Protein AF-0000000071926572 (afdb_homodimer)

Solvent-accessible surface area (backbone atoms only — not comparable to full-atom values): 19114 Å² total; per-residue (Å²): 138,83,79,79,78,78,78,75,77,76,77,75,77,73,76,75,73,72,69,76,64,79,70,67,78,51,75,30,41,45,31,34,53,49,32,53,40,25,52,49,46,32,52,47,36,62,74,34,67,44,44,78,37,52,61,67,55,50,50,53,43,53,74,70,64,56,79,64,39,37,34,36,14,44,51,54,84,86,35,43,53,67,42,34,57,77,84,47,42,81,51,37,28,29,58,71,59,85,48,86,84,40,67,82,38,33,43,39,81,84,76,50,73,70,58,52,45,62,70,64,49,87,55,40,74,48,41,35,37,19,20,29,53,30,58,75,44,33,17,12,53,46,52,26,27,52,43,39,76,72,59,39,72,34,38,25,30,26,45,18,23,56,34,13,31,49,35,70,67,50,79,67,36,52,125,137,83,79,80,76,77,77,76,78,75,77,76,76,75,78,72,72,72,70,78,63,80,70,66,78,51,75,30,41,46,31,34,52,49,30,52,41,26,51,49,47,30,52,49,37,63,73,32,68,42,44,78,39,52,61,67,58,49,49,52,43,52,75,71,63,56,79,63,38,37,34,35,13,42,51,53,84,85,35,42,52,67,41,34,58,76,82,47,43,80,52,38,28,28,57,73,56,86,50,87,84,41,69,84,38,33,44,39,81,84,74,46,74,67,57,52,45,62,72,66,47,87,57,40,74,48,41,34,36,19,21,29,53,30,57,77,41,33,16,12,53,47,53,25,26,50,43,37,76,71,59,38,70,34,37,26,29,26,46,19,24,55,34,13,32,50,35,70,68,48,78,69,37,52,126

Sequence (350 aa):
MMRLQSRTLMASLIAASFALSGCGDNQFEQETKLEQAAVQLSQETQQGGYQLLTVAELKTRMDKGEALVIIDTMPFEDSYKKEHIQGAKNFAFVKEAKSGDDWSQIVEGSGTPEQLLALLGDDKTRPVVFYCGFVKCGRSHNGAAWAVTQGYQQVYRVPGGIFAWKGAGYPVTAEMMRLQSRTLMASLIAASFALSGCGDNQFEQETKLEQAAVQLSQETQQGGYQLLTVAELKTRMDKGEALVIIDTMPFEDSYKKEHIQGAKNFAFVKEAKSGDDWSQIVEGSGTPEQLLALLGDDKTRPVVFYCGFVKCGRSHNGAAWAVTQGYQQVYRVPGGIFAWKGAGYPVTAE

pLDDT: mean 88.4, std 20.44, range [26.23, 98.94]

Nearest PDB structures (foldseek):
  6mxv-assembly1_A  TM=8.017E-01  e=7.470E-07  Francisella tularensis subsp. tularensis SCHU S4
  3tp9-assembly1_B  TM=8.491E-01  e=2.752E-06  Alicyclobacillus acidocaldarius subsp. acidocaldarius DSM 446
  1qxn-assembly1_B  TM=7.765E-01  e=2.527E-05  Wolinella succinogenes
  1yt8-assembly1_A  TM=7.487E-01  e=1.208E-04  Pseudomonas aeruginosa
  3flh-assembly1_A  TM=6.809E-01  e=5.779E-04  Lactiplantibacillus plantarum

Radius of gyration: 27.78 Å; Cα contacts (8 Å, |Δi|>4): 659; chains: 2; bounding box: 103×62×50 Å

Organism: Aeromonas hydrophila subsp. hydrophila (strain ATCC 7966 / DSM 30187 / BCRC 13018 / CCUG 14551 / JCM 1027 / KCTC 2358 / NCIMB 9240 / NCTC 8049) (NCBI:txid380703)

Structure (mmCIF, N/CA/C/O backbone):
data_AF-0000000071926572-model_v1
#
loop_
_entity.id
_entity.type
_entity.pdbx_description
1 polymer 'Rhodanese domain-containing protein'
#
loop_
_atom_site.group_PDB
_atom_site.id
_atom_site.type_symbol
_atom_site.label_atom_id
_atom_site.label_alt_id
_atom_site.label_comp_id
_atom_site.label_asym_id
_atom_site.label_entity_id
_atom_site.label_seq_id
_atom_site.pdbx_PDB_ins_code
_atom_site.Cartn_x
_atom_site.Cartn_y
_atom_site.Cartn_z
_atom_site.occupancy
_atom_site.B_iso_or_equiv
_atom_site.auth_seq_id
_atom_site.auth_comp_id
_atom_site.auth_asym_id
_atom_site.auth_atom_id
_atom_site.pdbx_PDB_model_num
ATOM 1 N N . MET A 1 1 ? -84.812 -1.007 -12.188 1 26.53 1 MET A N 1
ATOM 2 C CA . MET A 1 1 ? -84 -1.885 -11.383 1 26.53 1 MET A CA 1
ATOM 3 C C . MET A 1 1 ? -82.5 -1.813 -11.836 1 26.53 1 MET A C 1
ATOM 5 O O . MET A 1 1 ? -82.125 -2.441 -12.82 1 26.53 1 MET A O 1
ATOM 9 N N . MET A 1 2 ? -81.875 -0.583 -11.859 1 34.84 2 MET A N 1
ATOM 10 C CA . MET A 1 2 ? -80.625 -0.059 -12.367 1 34.84 2 MET A CA 1
ATOM 11 C C . MET A 1 2 ? -79.438 -0.634 -11.594 1 34.84 2 MET A C 1
ATOM 13 O O . MET A 1 2 ? -79.375 -0.425 -10.383 1 34.84 2 MET A O 1
ATOM 17 N N . ARG A 1 3 ? -79 -1.917 -11.922 1 33.78 3 ARG A N 1
ATOM 18 C CA . ARG A 1 3 ? -77.938 -2.652 -11.328 1 33.78 3 ARG A CA 1
ATOM 19 C C . ARG A 1 3 ? -76.625 -1.843 -11.398 1 33.78 3 ARG A C 1
ATOM 21 O O . ARG A 1 3 ? -76.25 -1.401 -12.469 1 33.78 3 ARG A O 1
ATOM 28 N N . LEU A 1 4 ? -76.25 -1.025 -10.32 1 36.66 4 LEU A N 1
ATOM 29 C CA . LEU A 1 4 ? -75 -0.318 -10.031 1 36.66 4 LEU A CA 1
ATOM 30 C C . LEU A 1 4 ? -73.812 -1.244 -10.18 1 36.66 4 LEU A C 1
ATOM 32 O O . LEU A 1 4 ? -73.75 -2.295 -9.539 1 36.66 4 LEU A O 1
ATOM 36 N N . GLN A 1 5 ? -73.188 -1.382 -11.352 1 39.16 5 GLN A N 1
ATOM 37 C CA . GLN A 1 5 ? -71.938 -2.012 -11.664 1 39.16 5 GLN A CA 1
ATOM 38 C C . GLN A 1 5 ? -70.812 -1.503 -10.742 1 39.16 5 GLN A C 1
ATOM 40 O O . GLN A 1 5 ? -70.625 -0.294 -10.625 1 39.16 5 GLN A O 1
ATOM 45 N N . SER A 1 6 ? -70.688 -2.045 -9.508 1 37.97 6 SER A N 1
ATOM 46 C CA . SER A 1 6 ? -69.562 -1.822 -8.578 1 37.97 6 SER A CA 1
ATOM 47 C C . SER A 1 6 ? -68.25 -2.029 -9.266 1 37.97 6 SER A C 1
ATOM 49 O O . SER A 1 6 ? -68 -3.094 -9.828 1 37.97 6 SER A O 1
ATOM 51 N N . ARG A 1 7 ? -67.688 -1.066 -10.086 1 41.66 7 ARG A N 1
ATOM 52 C CA . ARG A 1 7 ? -66.312 -1.082 -10.578 1 41.66 7 ARG A CA 1
ATOM 53 C C . ARG A 1 7 ? -65.312 -1.339 -9.438 1 41.66 7 ARG A C 1
ATOM 55 O O . ARG A 1 7 ? -65.312 -0.626 -8.438 1 41.66 7 ARG A O 1
ATOM 62 N N . THR A 1 8 ? -65 -2.637 -9.117 1 39.78 8 THR A N 1
ATOM 63 C CA . THR A 1 8 ? -63.906 -3.094 -8.297 1 39.78 8 THR A CA 1
ATOM 64 C C . THR A 1 8 ? -62.594 -2.406 -8.727 1 39.78 8 THR A C 1
ATOM 66 O O . THR A 1 8 ? -62.188 -2.5 -9.883 1 39.78 8 THR A O 1
ATOM 69 N N . LEU A 1 9 ? -62.312 -1.237 -8.234 1 38.41 9 LEU A N 1
ATOM 70 C CA . LEU A 1 9 ? -61 -0.587 -8.328 1 38.41 9 LEU A CA 1
ATOM 71 C C . LEU A 1 9 ? -59.875 -1.549 -7.949 1 38.41 9 LEU A C 1
ATOM 73 O O . LEU A 1 9 ? -59.844 -2.025 -6.812 1 38.41 9 LEU A O 1
ATOM 77 N N . MET A 1 10 ? -59.469 -2.42 -8.844 1 38.88 10 MET A N 1
ATOM 78 C CA . MET A 1 10 ? -58.25 -3.207 -8.68 1 38.88 10 MET A CA 1
ATOM 79 C C . MET A 1 10 ? -57.031 -2.303 -8.414 1 38.88 10 MET A C 1
ATOM 81 O O . MET A 1 10 ? -56.688 -1.465 -9.25 1 38.88 10 MET A O 1
ATOM 85 N N . ALA A 1 11 ? -56.75 -1.823 -7.152 1 39.97 11 ALA A N 1
ATOM 86 C CA . ALA A 1 11 ? -55.5 -1.218 -6.75 1 39.97 11 ALA A CA 1
ATOM 87 C C . ALA A 1 11 ? -54.312 -2.053 -7.223 1 39.97 11 ALA A C 1
ATOM 89 O O . ALA A 1 11 ? -54.156 -3.215 -6.832 1 39.97 11 ALA A O 1
ATOM 90 N N . SER A 1 12 ? -53.844 -1.856 -8.453 1 41.41 12 SER A N 1
ATOM 91 C CA . SER A 1 12 ? -52.562 -2.396 -8.906 1 41.41 12 SER A CA 1
ATOM 92 C C . SER A 1 12 ? -51.438 -2.023 -7.953 1 41.41 12 SER A C 1
ATOM 94 O O . SER A 1 12 ? -51.219 -0.842 -7.695 1 41.41 12 SER A O 1
ATOM 96 N N . LEU A 1 13 ? -51.25 -2.791 -6.879 1 40.91 13 LEU A N 1
ATOM 97 C CA . LEU A 1 13 ? -50 -2.727 -6.117 1 40.91 13 LEU A CA 1
ATOM 98 C C . LEU A 1 13 ? -48.781 -2.721 -7.047 1 40.91 13 LEU A C 1
ATOM 100 O O . LEU A 1 13 ? -48.531 -3.713 -7.727 1 40.91 13 LEU A O 1
ATOM 104 N N . ILE A 1 14 ? -48.438 -1.605 -7.656 1 42.56 14 ILE A N 1
ATOM 105 C CA . ILE A 1 14 ? -47.156 -1.423 -8.289 1 42.56 14 ILE A CA 1
ATOM 106 C C . ILE A 1 14 ? -46.031 -1.84 -7.32 1 42.56 14 ILE A C 1
ATOM 108 O O . ILE A 1 14 ? -45.906 -1.253 -6.246 1 42.56 14 ILE A O 1
ATOM 112 N N . ALA A 1 15 ? -45.625 -3.127 -7.254 1 36.09 15 ALA A N 1
ATOM 113 C CA . ALA A 1 15 ? -44.344 -3.553 -6.645 1 36.09 15 ALA A CA 1
ATOM 114 C C . ALA A 1 15 ? -43.219 -2.619 -7.031 1 36.09 15 ALA A C 1
ATOM 116 O O . ALA A 1 15 ? -42.812 -2.58 -8.195 1 36.09 15 ALA A O 1
ATOM 117 N N . ALA A 1 16 ? -43.156 -1.365 -6.449 1 37.69 16 ALA A N 1
ATOM 118 C CA . ALA A 1 16 ? -41.906 -0.621 -6.484 1 37.69 16 ALA A CA 1
ATOM 119 C C . ALA A 1 16 ? -40.688 -1.547 -6.266 1 37.69 16 ALA A C 1
ATOM 121 O O . ALA A 1 16 ? -40.5 -2.059 -5.164 1 37.69 16 ALA A O 1
ATOM 122 N N . SER A 1 17 ? -40.312 -2.357 -7.199 1 38.69 17 SER A N 1
ATOM 123 C CA . SER A 1 17 ? -38.969 -2.883 -7.172 1 38.69 17 SER A CA 1
ATOM 124 C C . SER A 1 17 ? -37.938 -1.797 -6.809 1 38.69 17 SER A C 1
ATOM 126 O O . SER A 1 17 ? -37.656 -0.917 -7.621 1 38.69 17 SER A O 1
ATOM 128 N N . PHE A 1 18 ? -38 -1.261 -5.621 1 35.47 18 PHE A N 1
ATOM 129 C CA . PHE A 1 18 ? -36.781 -0.605 -5.148 1 35.47 18 PHE A CA 1
ATOM 130 C C . PHE A 1 18 ? -35.531 -1.395 -5.559 1 35.47 18 PHE A C 1
ATOM 132 O O . PHE A 1 18 ? -35.25 -2.443 -4.98 1 35.47 18 PHE A O 1
ATOM 139 N N . ALA A 1 19 ? -35.188 -1.493 -6.852 1 36.47 19 ALA A N 1
ATOM 140 C CA . ALA A 1 19 ? -33.781 -1.775 -7.16 1 36.47 19 ALA A CA 1
ATOM 141 C C . ALA A 1 19 ? -32.875 -1.038 -6.203 1 36.47 19 ALA A C 1
ATOM 143 O O . ALA A 1 19 ? -32.656 0.173 -6.328 1 36.47 19 ALA A O 1
ATOM 144 N N . LEU A 1 20 ? -32.875 -1.256 -4.957 1 37.66 20 LEU A N 1
ATOM 145 C CA . LEU A 1 20 ? -31.719 -0.944 -4.148 1 37.66 20 LEU A CA 1
ATOM 146 C C . LEU A 1 20 ? -30.438 -1.136 -4.949 1 37.66 20 LEU A C 1
ATOM 148 O O . LEU A 1 20 ? -29.859 -2.225 -4.957 1 37.66 20 LEU A O 1
ATOM 152 N N . SER A 1 21 ? -30.391 -0.742 -6.277 1 40.12 21 SER A N 1
ATOM 153 C CA . SER A 1 21 ? -29.203 -0.587 -7.117 1 40.12 21 SER A CA 1
ATOM 154 C C . SER A 1 21 ? -28.062 0.041 -6.34 1 40.12 21 SER A C 1
ATOM 156 O O . SER A 1 21 ? -27.062 0.483 -6.93 1 40.12 21 SER A O 1
ATOM 158 N N . GLY A 1 22 ? -28.391 0.787 -5.367 1 43.47 22 GLY A N 1
ATOM 159 C CA . GLY A 1 22 ? -27.219 1.544 -4.938 1 43.47 22 GLY A CA 1
ATOM 160 C C . GLY A 1 22 ? -26 0.677 -4.707 1 43.47 22 GLY A C 1
ATOM 161 O O . GLY A 1 22 ? -25.375 0.749 -3.65 1 43.47 22 GLY A O 1
ATOM 162 N N . CYS A 1 23 ? -25.859 -0.547 -5.125 1 49.84 23 CYS A N 1
ATOM 163 C CA . CYS A 1 23 ? -24.922 -1.609 -4.762 1 49.84 23 CYS A CA 1
ATOM 164 C C . CYS A 1 23 ? -23.484 -1.138 -4.898 1 49.84 23 CYS A C 1
ATOM 166 O O . CYS A 1 23 ? -23.031 -0.777 -5.988 1 49.84 23 CYS A O 1
ATOM 168 N N . GLY A 1 24 ? -22.766 -0.394 -4.012 1 57.38 24 GLY A N 1
ATOM 169 C CA . GLY A 1 24 ? -21.344 -0.133 -3.859 1 57.38 24 GLY A CA 1
ATOM 170 C C . GLY A 1 24 ? -20.469 -1.207 -4.48 1 57.38 24 GLY A C 1
ATOM 171 O O . GLY A 1 24 ? -20.969 -2.234 -4.938 1 57.38 24 GLY A O 1
ATOM 172 N N . ASP A 1 25 ? -19.109 -0.846 -4.852 1 72.06 25 ASP A N 1
ATOM 173 C CA . ASP A 1 25 ? -18.141 -1.817 -5.355 1 72.06 25 ASP A CA 1
ATOM 174 C C . ASP A 1 25 ? -18.266 -3.146 -4.613 1 72.06 25 ASP A C 1
ATOM 176 O O . ASP A 1 25 ? -18.422 -3.17 -3.389 1 72.06 25 ASP A O 1
ATOM 180 N N . ASN A 1 26 ? -18.5 -4.23 -5.465 1 90 26 ASN A N 1
ATOM 181 C CA . ASN A 1 26 ? -18.375 -5.531 -4.816 1 90 26 ASN A CA 1
ATOM 182 C C . ASN A 1 26 ? -16.969 -5.77 -4.277 1 90 26 ASN A C 1
ATOM 184 O O . ASN A 1 26 ? -16.094 -4.922 -4.441 1 90 26 ASN A O 1
ATOM 188 N N . GLN A 1 27 ? -16.797 -6.848 -3.572 1 92.44 27 GLN A N 1
ATOM 189 C CA . GLN A 1 27 ? -15.531 -7.125 -2.896 1 92.44 27 GLN A CA 1
ATOM 190 C C . GLN A 1 27 ? -14.383 -7.199 -3.895 1 92.44 27 GLN A C 1
ATOM 192 O O . GLN A 1 27 ? -13.25 -6.812 -3.578 1 92.44 27 GLN A O 1
ATOM 197 N N . PHE A 1 28 ? -14.57 -7.703 -5.098 1 96.88 28 PHE A N 1
ATOM 198 C CA . PHE A 1 28 ? -13.539 -7.852 -6.113 1 96.88 28 PHE A CA 1
ATOM 199 C C . PHE A 1 28 ? -13.125 -6.496 -6.672 1 96.88 28 PHE A C 1
ATOM 201 O O . PHE A 1 28 ? -11.938 -6.215 -6.816 1 96.88 28 PHE A O 1
ATOM 208 N N . GLU A 1 29 ? -14.086 -5.633 -6.984 1 96 29 GLU A N 1
ATOM 209 C CA . GLU A 1 29 ? -13.805 -4.277 -7.445 1 96 29 GLU A CA 1
ATOM 210 C C . GLU A 1 29 ? -13.102 -3.461 -6.363 1 96 29 GLU A C 1
ATOM 212 O O . GLU A 1 29 ? -12.219 -2.654 -6.664 1 96 29 GLU A O 1
ATOM 217 N N . GLN A 1 30 ? -13.5 -3.688 -5.117 1 95.06 30 GLN A N 1
ATOM 218 C CA . GLN A 1 30 ? -12.844 -3.021 -3.996 1 95.06 30 GLN A CA 1
ATOM 219 C C . GLN A 1 30 ? -11.375 -3.426 -3.9 1 95.06 30 GLN A C 1
ATOM 221 O O . GLN A 1 30 ? -10.516 -2.6 -3.588 1 95.06 30 GLN A O 1
ATOM 226 N N . GLU A 1 31 ? -11.125 -4.684 -4.203 1 97.5 31 GLU A N 1
ATOM 227 C CA . GLU A 1 31 ? -9.75 -5.156 -4.129 1 97.5 31 GLU A CA 1
ATOM 228 C C . GLU A 1 31 ? -8.898 -4.551 -5.238 1 97.5 31 GLU A C 1
ATOM 230 O O . GLU A 1 31 ? -7.711 -4.277 -5.043 1 97.5 31 GLU A O 1
ATOM 235 N N . THR A 1 32 ? -9.492 -4.371 -6.41 1 98.12 32 THR A N 1
ATOM 236 C CA . THR A 1 32 ? -8.773 -3.727 -7.5 1 98.12 32 THR A CA 1
ATOM 237 C C . THR A 1 32 ? -8.336 -2.318 -7.102 1 98.12 32 THR A C 1
ATOM 239 O O . THR A 1 32 ? -7.188 -1.935 -7.316 1 98.12 32 THR A O 1
ATOM 242 N N . LYS A 1 33 ? -9.219 -1.59 -6.488 1 96.62 33 LYS A N 1
ATOM 243 C CA . LYS A 1 33 ? -8.906 -0.233 -6.047 1 96.62 33 LYS A CA 1
ATOM 244 C C . LYS A 1 33 ? -7.875 -0.239 -4.926 1 96.62 33 LYS A C 1
ATOM 246 O O . LYS A 1 33 ? -6.969 0.599 -4.906 1 96.62 33 LYS A O 1
ATOM 251 N N . LEU A 1 34 ? -8.07 -1.151 -4.008 1 97.69 34 LEU A N 1
ATOM 252 C CA . LEU A 1 34 ? -7.113 -1.275 -2.914 1 97.69 34 LEU A CA 1
ATOM 253 C C . LEU A 1 34 ? -5.715 -1.578 -3.447 1 97.69 34 LEU A C 1
ATOM 255 O O . LEU A 1 34 ? -4.734 -0.974 -3.01 1 97.69 34 LEU A O 1
ATOM 259 N N . GLU A 1 35 ? -5.621 -2.484 -4.379 1 98.62 35 GLU A N 1
ATOM 260 C CA . GLU A 1 35 ? -4.336 -2.816 -4.98 1 98.62 35 GLU A CA 1
ATOM 261 C C . GLU A 1 35 ? -3.686 -1.587 -5.609 1 98.62 35 GLU A C 1
ATOM 263 O O . GLU A 1 35 ? -2.494 -1.338 -5.414 1 98.62 35 GLU A O 1
ATOM 268 N N . GLN A 1 36 ? -4.461 -0.832 -6.352 1 98.31 36 GLN A N 1
ATOM 269 C CA . GLN A 1 36 ? -3.918 0.344 -7.023 1 98.31 36 GLN A CA 1
ATOM 270 C C . GLN A 1 36 ? -3.348 1.341 -6.02 1 98.31 36 GLN A C 1
ATOM 272 O O . GLN A 1 36 ? -2.232 1.836 -6.191 1 98.31 36 GLN A O 1
ATOM 277 N N . ALA A 1 37 ? -4.062 1.558 -5.012 1 98.19 37 ALA A N 1
ATOM 278 C CA . ALA A 1 37 ? -3.619 2.5 -3.988 1 98.19 37 ALA A CA 1
ATOM 279 C C . ALA A 1 37 ? -2.387 1.978 -3.258 1 98.19 37 ALA A C 1
ATOM 281 O O . ALA A 1 37 ? -1.44 2.729 -3.008 1 98.19 37 ALA A O 1
ATOM 282 N N . ALA A 1 38 ? -2.375 0.718 -2.922 1 98.75 38 ALA A N 1
ATOM 283 C CA . ALA A 1 38 ? -1.282 0.12 -2.16 1 98.75 38 ALA A CA 1
ATOM 284 C C . ALA A 1 38 ? -0.002 0.066 -2.988 1 98.75 38 ALA A C 1
ATOM 286 O O . ALA A 1 38 ? 1.087 0.342 -2.479 1 98.75 38 ALA A O 1
ATOM 287 N N . VAL A 1 39 ? -0.135 -0.29 -4.23 1 98.88 39 VAL A N 1
ATOM 288 C CA . VAL A 1 39 ? 1.031 -0.35 -5.105 1 98.88 39 VAL A CA 1
ATOM 289 C C . VAL A 1 39 ? 1.59 1.055 -5.32 1 98.88 39 VAL A C 1
ATOM 291 O O . VAL A 1 39 ? 2.807 1.258 -5.281 1 98.88 39 VAL A O 1
ATOM 294 N N . GLN A 1 40 ? 0.704 2.02 -5.504 1 97.94 40 GLN A N 1
ATOM 295 C CA . GLN A 1 40 ? 1.152 3.398 -5.664 1 97.94 40 GLN A CA 1
ATOM 296 C C . GLN A 1 40 ? 1.885 3.887 -4.418 1 97.94 40 GLN A C 1
ATOM 298 O O . GLN A 1 40 ? 2.932 4.531 -4.52 1 97.94 40 GLN A O 1
ATOM 303 N N . LEU A 1 41 ? 1.34 3.58 -3.281 1 98.62 41 LEU A N 1
ATOM 304 C CA . LEU A 1 41 ? 1.996 3.969 -2.039 1 98.62 41 LEU A CA 1
ATOM 305 C C . LEU A 1 41 ? 3.4 3.379 -1.957 1 98.62 41 LEU A C 1
ATOM 307 O O . LEU A 1 41 ? 4.352 4.074 -1.59 1 98.62 41 LEU A O 1
ATOM 311 N N . SER A 1 42 ? 3.516 2.104 -2.225 1 98.69 42 SER A N 1
ATOM 312 C CA . SER A 1 42 ? 4.812 1.44 -2.16 1 98.69 42 SER A CA 1
ATOM 313 C C . SER A 1 42 ? 5.816 2.096 -3.102 1 98.69 42 SER A C 1
ATOM 315 O O . SER A 1 42 ? 6.953 2.367 -2.715 1 98.69 42 SER A O 1
ATOM 317 N N . GLN A 1 43 ? 5.387 2.371 -4.32 1 97.38 43 GLN A N 1
ATOM 318 C CA . GLN A 1 43 ? 6.27 2.982 -5.309 1 97.38 43 GLN A CA 1
ATOM 319 C C . GLN A 1 43 ? 6.676 4.391 -4.883 1 97.38 43 GLN A C 1
ATOM 321 O O . GLN A 1 43 ? 7.848 4.762 -4.984 1 97.38 43 GLN A O 1
ATOM 326 N N . GLU A 1 44 ? 5.75 5.125 -4.418 1 96.75 44 GLU A N 1
ATOM 327 C CA . GLU A 1 44 ? 6.031 6.48 -3.957 1 96.75 44 GLU A CA 1
ATOM 328 C C . GLU A 1 44 ? 7 6.469 -2.779 1 96.75 44 GLU A C 1
ATOM 330 O O . GLU A 1 44 ? 7.891 7.316 -2.691 1 96.75 44 GLU A O 1
ATOM 335 N N . THR A 1 45 ? 6.777 5.562 -1.869 1 98.44 45 THR A N 1
ATOM 336 C CA . THR A 1 45 ? 7.641 5.461 -0.697 1 98.44 45 THR A CA 1
ATOM 337 C C . THR A 1 45 ? 9.086 5.191 -1.108 1 98.44 45 THR A C 1
ATOM 339 O O . THR A 1 45 ? 10.008 5.824 -0.593 1 98.44 45 THR A O 1
ATOM 342 N N . GLN A 1 46 ? 9.195 4.285 -2.021 1 97 46 GLN A N 1
ATOM 343 C CA . GLN A 1 46 ? 10.531 3.967 -2.518 1 97 46 GLN A CA 1
ATOM 344 C C . GLN A 1 46 ? 11.148 5.16 -3.242 1 97 46 GLN A C 1
ATOM 346 O O . GLN A 1 46 ? 12.312 5.496 -3.02 1 97 46 GLN A O 1
ATOM 351 N N . GLN A 1 47 ? 10.414 5.824 -4.02 1 94.88 47 GLN A N 1
ATOM 352 C CA . GLN A 1 47 ? 10.898 6.965 -4.789 1 94.88 47 GLN A CA 1
ATOM 353 C C . GLN A 1 47 ? 11.25 8.133 -3.879 1 94.88 47 GLN A C 1
ATOM 355 O O . GLN A 1 47 ? 12.25 8.82 -4.098 1 94.88 47 GLN A O 1
ATOM 360 N N . GLY A 1 48 ? 10.438 8.375 -2.898 1 96.5 48 GLY A N 1
ATOM 361 C CA . GLY A 1 48 ? 10.586 9.531 -2.033 1 96.5 48 GLY A CA 1
ATOM 362 C C . GLY A 1 48 ? 11.656 9.359 -0.973 1 96.5 48 GLY A C 1
ATOM 363 O O . GLY A 1 48 ? 12.125 10.336 -0.39 1 96.5 48 GLY A O 1
ATOM 364 N N . GLY A 1 49 ? 11.984 8.109 -0.642 1 97.5 49 GLY A N 1
ATOM 365 C CA . GLY A 1 49 ? 13.062 7.828 0.29 1 97.5 49 GLY A CA 1
ATOM 366 C C . GLY A 1 49 ? 12.68 8.055 1.739 1 97.5 49 GLY A C 1
ATOM 367 O O . GLY A 1 49 ? 13.539 8.273 2.59 1 97.5 49 GLY A O 1
ATOM 368 N N . TYR A 1 50 ? 11.406 8.156 2.018 1 98.62 50 TYR A N 1
ATOM 369 C CA . TYR A 1 50 ? 10.922 8.32 3.383 1 98.62 50 TYR A CA 1
ATOM 370 C C . TYR A 1 50 ? 10.398 7 3.938 1 98.62 50 TYR A C 1
ATOM 372 O O . TYR A 1 50 ? 10.406 5.984 3.24 1 98.62 50 TYR A O 1
ATOM 380 N N . GLN A 1 51 ? 10.008 7.004 5.219 1 98.75 51 GLN A N 1
ATOM 381 C CA . GLN A 1 51 ? 9.43 5.84 5.883 1 98.75 51 GLN A CA 1
ATOM 382 C C . GLN A 1 51 ? 7.938 6.035 6.145 1 98.75 51 GLN A C 1
ATOM 384 O O . GLN A 1 51 ? 7.418 7.145 6 1 98.75 51 GLN A O 1
ATOM 389 N N . LEU A 1 52 ? 7.293 4.922 6.457 1 98.94 52 LEU A N 1
ATOM 390 C CA . LEU A 1 52 ? 5.855 4.98 6.703 1 98.94 52 LEU A CA 1
ATOM 391 C C . LEU A 1 52 ? 5.543 4.727 8.172 1 98.94 52 LEU A C 1
ATOM 393 O O . LEU A 1 52 ? 6.227 3.934 8.828 1 98.94 52 LEU A O 1
ATOM 397 N N . LEU A 1 53 ? 4.508 5.371 8.633 1 98.88 53 LEU A N 1
ATOM 398 C CA . LEU A 1 53 ? 3.85 5.059 9.898 1 98.88 53 LEU A CA 1
ATOM 399 C C . LEU A 1 53 ? 2.352 4.859 9.695 1 98.88 53 LEU A C 1
ATOM 401 O O . LEU A 1 53 ? 1.72 5.594 8.93 1 98.88 53 LEU A O 1
ATOM 405 N N . THR A 1 54 ? 1.821 3.902 10.375 1 98.94 54 THR A N 1
ATOM 406 C CA . THR A 1 54 ? 0.369 3.863 10.5 1 98.94 54 THR A CA 1
ATOM 407 C C . THR A 1 54 ? -0.113 4.906 11.508 1 98.94 54 THR A C 1
ATOM 409 O O . THR A 1 54 ? 0.675 5.418 12.305 1 98.94 54 THR A O 1
ATOM 412 N N . VAL A 1 55 ? -1.412 5.113 11.477 1 98.94 55 VAL A N 1
ATOM 413 C CA . VAL A 1 55 ? -1.968 6.043 12.453 1 98.94 55 VAL A CA 1
ATOM 414 C C . VAL A 1 55 ? -1.793 5.48 13.867 1 98.94 55 VAL A C 1
ATOM 416 O O . VAL A 1 55 ? -1.595 6.23 14.82 1 98.94 55 VAL A O 1
ATOM 419 N N . ALA A 1 56 ? -1.845 4.191 14.016 1 98.88 56 ALA A N 1
ATOM 420 C CA . ALA A 1 56 ? -1.648 3.564 15.32 1 98.88 56 ALA A CA 1
ATOM 421 C C . ALA A 1 56 ? -0.228 3.791 15.828 1 98.88 56 ALA A C 1
ATOM 423 O O . ALA A 1 56 ? -0.026 4.117 17 1 98.88 56 ALA A O 1
ATOM 424 N N . GLU A 1 57 ? 0.72 3.637 14.977 1 98.88 57 GLU A N 1
ATOM 425 C CA . GLU A 1 57 ? 2.115 3.861 15.344 1 98.88 57 GLU A CA 1
ATOM 426 C C . GLU A 1 57 ? 2.365 5.324 15.695 1 98.88 57 GLU A C 1
ATOM 428 O O . GLU A 1 57 ? 3.074 5.625 16.656 1 98.88 57 GLU A O 1
ATOM 433 N N . LEU A 1 58 ? 1.809 6.285 14.883 1 98.88 58 LEU A N 1
ATOM 434 C CA . LEU A 1 58 ? 1.951 7.703 15.195 1 98.88 58 LEU A CA 1
ATOM 435 C C . LEU A 1 58 ? 1.352 8.023 16.562 1 98.88 58 LEU A C 1
ATOM 437 O O . LEU A 1 58 ? 1.983 8.695 17.375 1 98.88 58 LEU A O 1
ATOM 441 N N . LYS A 1 59 ? 0.15 7.48 16.797 1 98.81 59 LYS A N 1
ATOM 442 C CA . LYS A 1 59 ? -0.53 7.723 18.062 1 98.81 59 LYS A CA 1
ATOM 443 C C . LYS A 1 59 ? 0.3 7.211 19.25 1 98.81 59 LYS A C 1
ATOM 445 O O . LYS A 1 59 ? 0.403 7.879 20.281 1 98.81 59 LYS A O 1
ATOM 450 N N . THR A 1 60 ? 0.856 6.055 19.094 1 98.81 60 THR A N 1
ATOM 451 C CA . THR A 1 60 ? 1.702 5.469 20.141 1 98.81 60 THR A CA 1
ATOM 452 C C . THR A 1 60 ? 2.895 6.375 20.438 1 98.81 60 THR A C 1
ATOM 454 O O . THR A 1 60 ? 3.215 6.621 21.594 1 98.81 60 THR A O 1
ATOM 457 N N . ARG A 1 61 ? 3.525 6.887 19.406 1 98.62 61 ARG A N 1
ATOM 458 C CA . ARG A 1 61 ? 4.68 7.762 19.578 1 98.62 61 ARG A CA 1
ATOM 459 C C . ARG A 1 61 ? 4.277 9.078 20.219 1 98.62 61 ARG A C 1
ATOM 461 O O . ARG A 1 61 ? 4.988 9.594 21.094 1 98.62 61 ARG A O 1
ATOM 468 N N . MET A 1 62 ? 3.156 9.641 19.828 1 98.38 62 MET A N 1
ATOM 469 C CA . MET A 1 62 ? 2.633 10.859 20.438 1 98.38 62 MET A CA 1
ATOM 470 C C . MET A 1 62 ? 2.354 10.641 21.922 1 98.38 62 MET A C 1
ATOM 472 O O . MET A 1 62 ? 2.705 11.484 22.75 1 98.38 62 MET A O 1
ATOM 476 N N . ASP A 1 63 ? 1.741 9.484 22.25 1 98.19 63 ASP A N 1
ATOM 477 C CA . ASP A 1 63 ? 1.36 9.188 23.625 1 98.19 63 ASP A CA 1
ATOM 478 C C . ASP A 1 63 ? 2.594 9.031 24.516 1 98.19 63 ASP A C 1
ATOM 480 O O . ASP A 1 63 ? 2.537 9.297 25.719 1 98.19 63 ASP A O 1
ATOM 484 N N . LYS A 1 64 ? 3.645 8.648 23.938 1 98.19 64 LYS A N 1
ATOM 485 C CA . LYS A 1 64 ? 4.898 8.484 24.672 1 98.19 64 LYS A CA 1
ATOM 486 C C . LYS A 1 64 ? 5.605 9.828 24.844 1 98.19 64 LYS A C 1
ATOM 488 O O . LYS A 1 64 ? 6.648 9.898 25.5 1 98.19 64 LYS A O 1
ATOM 493 N N . GLY A 1 65 ? 5.137 10.867 24.234 1 97.44 65 GLY A N 1
ATOM 494 C CA . GLY A 1 65 ? 5.68 12.203 24.406 1 97.44 65 GLY A CA 1
ATOM 495 C C . GLY A 1 65 ? 6.852 12.5 23.5 1 97.44 65 GLY A C 1
ATOM 496 O O . GLY A 1 65 ? 7.676 13.367 23.781 1 97.44 65 GLY A O 1
ATOM 497 N N . GLU A 1 66 ? 6.965 11.703 22.406 1 97.06 66 GLU A N 1
ATOM 498 C CA . GLU A 1 66 ? 8.047 11.961 21.469 1 97.06 66 GLU A CA 1
ATOM 499 C C . GLU A 1 66 ? 7.898 13.328 20.812 1 97.06 66 GLU A C 1
ATOM 501 O O . GLU A 1 66 ? 6.789 13.742 20.469 1 97.06 66 GLU A O 1
ATOM 506 N N . ALA A 1 67 ? 9.016 14.023 20.625 1 96.19 67 ALA A N 1
ATOM 507 C CA . ALA A 1 67 ? 9.016 15.336 19.969 1 96.19 67 ALA A CA 1
ATOM 508 C C . ALA A 1 67 ? 8.953 15.195 18.453 1 96.19 67 ALA A C 1
ATOM 510 O O . ALA A 1 67 ? 9.984 15.203 17.781 1 96.19 67 ALA A O 1
ATOM 511 N N . LEU A 1 68 ? 7.84 15.156 17.922 1 97.06 68 LEU A N 1
ATOM 512 C CA . LEU A 1 68 ? 7.566 15.039 16.5 1 97.06 68 LEU A CA 1
ATOM 513 C C . LEU A 1 68 ? 7.141 16.391 15.914 1 97.06 68 LEU A C 1
ATOM 515 O O . LEU A 1 68 ? 6.477 17.172 16.594 1 97.06 68 LEU A O 1
ATOM 519 N N . VAL A 1 69 ? 7.547 16.625 14.766 1 98.75 69 VAL A N 1
ATOM 520 C CA . VAL A 1 69 ? 6.922 17.688 13.984 1 98.75 69 VAL A CA 1
ATOM 521 C C . VAL A 1 69 ? 5.918 17.094 13 1 98.75 69 VAL A C 1
ATOM 523 O O . VAL A 1 69 ? 6.297 16.328 12.109 1 98.75 69 VAL A O 1
ATOM 526 N N . ILE A 1 70 ? 4.66 17.344 13.172 1 98.94 70 ILE A N 1
ATOM 527 C CA . ILE A 1 70 ? 3.598 16.766 12.352 1 98.94 70 ILE A CA 1
ATOM 528 C C . ILE A 1 70 ? 3.023 17.844 11.43 1 98.94 70 ILE A C 1
ATOM 530 O O . ILE A 1 70 ? 2.623 18.906 11.883 1 98.94 70 ILE A O 1
ATOM 534 N N . ILE A 1 71 ? 3.01 17.547 10.141 1 98.94 71 ILE A N 1
ATOM 535 C CA . ILE A 1 71 ? 2.531 18.5 9.141 1 98.94 71 ILE A CA 1
ATOM 536 C C . ILE A 1 71 ? 1.279 17.938 8.461 1 98.94 71 ILE A C 1
ATOM 538 O O . ILE A 1 71 ? 1.318 16.875 7.852 1 98.94 71 ILE A O 1
ATOM 542 N N . ASP A 1 72 ? 0.188 18.641 8.625 1 98.88 72 ASP A N 1
ATOM 543 C CA . ASP A 1 72 ? -1.001 18.453 7.801 1 98.88 72 ASP A CA 1
ATOM 544 C C . ASP A 1 72 ? -0.833 19.125 6.438 1 98.88 72 ASP A C 1
ATOM 546 O O . ASP A 1 72 ? -0.648 20.344 6.359 1 98.88 72 ASP A O 1
ATOM 550 N N . THR A 1 73 ? -1.024 18.359 5.402 1 98.75 73 THR A N 1
ATOM 551 C CA . THR A 1 73 ? -0.641 18.844 4.086 1 98.75 73 THR A CA 1
ATOM 552 C C . THR A 1 73 ? -1.869 19.297 3.297 1 98.75 73 THR A C 1
ATOM 554 O O . THR A 1 73 ? -1.78 19.562 2.096 1 98.75 73 THR A O 1
ATOM 557 N N . MET A 1 74 ? -3.006 19.328 3.889 1 98.5 74 MET A N 1
ATOM 558 C CA . MET A 1 74 ? -4.27 19.609 3.219 1 98.5 74 MET A CA 1
ATOM 559 C C . MET A 1 74 ? -4.562 21.109 3.244 1 98.5 74 MET A C 1
ATOM 561 O O . MET A 1 74 ? -3.941 21.859 4 1 98.5 74 MET A O 1
ATOM 565 N N . PRO A 1 75 ? -5.512 21.547 2.4 1 97.81 75 PRO A N 1
ATOM 566 C CA . PRO A 1 75 ? -5.855 22.969 2.398 1 97.81 75 PRO A CA 1
ATOM 567 C C . PRO A 1 75 ? -6.328 23.453 3.762 1 97.81 75 PRO A C 1
ATOM 569 O O . PRO A 1 75 ? -7.074 22.766 4.453 1 97.81 75 PRO A O 1
ATOM 572 N N . PHE A 1 76 ? -5.969 24.672 4.066 1 97.44 76 PHE A N 1
ATOM 573 C CA . PHE A 1 76 ? -6.254 25.219 5.391 1 97.44 76 PHE A CA 1
ATOM 574 C C . PHE A 1 76 ? -7.758 25.344 5.609 1 97.44 76 PHE A C 1
ATOM 576 O O . PHE A 1 76 ? -8.312 24.734 6.512 1 97.44 76 PHE A O 1
ATOM 583 N N . GLU A 1 77 ? -8.5 26.094 4.785 1 96.94 77 GLU A N 1
ATOM 584 C CA . GLU A 1 77 ? -9.898 26.438 5 1 96.94 77 GLU A CA 1
ATOM 585 C C . GLU A 1 77 ? -10.797 25.219 4.848 1 96.94 77 GLU A C 1
ATOM 587 O O . GLU A 1 77 ? -11.727 25.016 5.633 1 96.94 77 GLU A O 1
ATOM 592 N N . ASP A 1 78 ? -10.43 24.328 3.98 1 96.31 78 ASP A N 1
ATOM 593 C CA . ASP A 1 78 ? -11.352 23.266 3.605 1 96.31 78 ASP A CA 1
ATOM 594 C C . ASP A 1 78 ? -11.094 22 4.418 1 96.31 78 ASP A C 1
ATOM 596 O O . ASP A 1 78 ? -11.914 21.078 4.418 1 96.31 78 ASP A O 1
ATOM 600 N N . SER A 1 79 ? -9.969 21.984 5.082 1 97.62 79 SER A N 1
ATOM 601 C CA . SER A 1 79 ? -9.633 20.734 5.758 1 97.62 79 SER A CA 1
ATOM 602 C C . SER A 1 79 ? -9.047 20.984 7.141 1 97.62 79 SER A C 1
ATOM 604 O O . SER A 1 79 ? -9.711 20.75 8.156 1 97.62 79 SER A O 1
ATOM 606 N N . TYR A 1 80 ? -7.914 21.625 7.238 1 98.38 80 TYR A N 1
ATOM 607 C CA . TYR A 1 80 ? -7.164 21.75 8.484 1 98.38 80 TYR A CA 1
ATOM 608 C C . TYR A 1 80 ? -7.988 22.484 9.539 1 98.38 80 TYR A C 1
ATOM 610 O O . TYR A 1 80 ? -8.055 22.047 10.695 1 98.38 80 TYR A O 1
ATOM 618 N N . LYS A 1 81 ? -8.57 23.562 9.156 1 98.06 81 LYS A N 1
ATOM 619 C CA . LYS A 1 81 ? -9.328 24.406 10.07 1 98.06 81 LYS A CA 1
ATOM 620 C C . LYS A 1 81 ? -10.516 23.641 10.672 1 98.06 81 LYS A C 1
ATOM 622 O O . LYS A 1 81 ? -10.898 23.891 11.812 1 98.06 81 LYS A O 1
ATOM 627 N N . LYS A 1 82 ? -11.039 22.781 9.906 1 97.56 82 LYS A N 1
ATOM 628 C CA . LYS A 1 82 ? -12.195 22 10.359 1 97.56 82 LYS A CA 1
ATOM 629 C C . LYS A 1 82 ? -11.781 20.938 11.375 1 97.56 82 LYS A C 1
ATOM 631 O O . LYS A 1 82 ? -12.43 20.781 12.406 1 97.56 82 LYS A O 1
ATOM 636 N N . GLU A 1 83 ? -10.805 20.219 11.031 1 98 83 GLU A N 1
ATOM 637 C CA . GLU A 1 83 ? -10.25 19.219 11.938 1 98 83 GLU A CA 1
ATOM 638 C C . GLU A 1 83 ? -8.828 18.828 11.523 1 98 83 GLU A C 1
ATOM 640 O O . GLU A 1 83 ? -8.5 18.828 10.336 1 98 83 GLU A O 1
ATOM 645 N N . HIS A 1 84 ? -8.023 18.531 12.461 1 98.75 84 HIS A N 1
ATOM 646 C CA . HIS A 1 84 ? -6.672 18.031 12.242 1 98.75 84 HIS A CA 1
ATOM 647 C C . HIS A 1 84 ? -6.16 17.266 13.461 1 98.75 84 HIS A C 1
ATOM 649 O O . HIS A 1 84 ? -6.816 17.25 14.508 1 98.75 84 HIS A O 1
ATOM 655 N N . ILE A 1 85 ? -5.137 16.5 13.258 1 98.69 85 ILE A N 1
ATOM 656 C CA . ILE A 1 85 ? -4.484 15.797 14.359 1 98.69 85 ILE A CA 1
ATOM 657 C C . ILE A 1 85 ? -3.895 16.812 15.336 1 98.69 85 ILE A C 1
ATOM 659 O O . ILE A 1 85 ? -3.26 17.781 14.93 1 98.69 85 ILE A O 1
ATOM 663 N N . GLN A 1 86 ? -4.098 16.578 16.641 1 97.38 86 GLN A N 1
ATOM 664 C CA . GLN A 1 86 ? -3.604 17.5 17.656 1 97.38 86 GLN A CA 1
ATOM 665 C C . GLN A 1 86 ? -2.098 17.703 17.531 1 97.38 86 GLN A C 1
ATOM 667 O O . GLN A 1 86 ? -1.342 16.734 17.406 1 97.38 86 GLN A O 1
ATOM 672 N N . GLY A 1 87 ? -1.686 18.938 17.5 1 97.19 87 GLY A N 1
ATOM 673 C CA . GLY A 1 87 ? -0.269 19.266 17.453 1 97.19 87 GLY A CA 1
ATOM 674 C C . GLY A 1 87 ? 0.252 19.438 16.031 1 97.19 87 GLY A C 1
ATOM 675 O O . GLY A 1 87 ? 1.369 19.906 15.836 1 97.19 87 GLY A O 1
ATOM 676 N N . ALA A 1 88 ? -0.55 19.094 15.07 1 98.62 88 ALA A N 1
ATOM 677 C CA . ALA A 1 88 ? -0.116 19.203 13.68 1 98.62 88 ALA A CA 1
ATOM 678 C C . ALA A 1 88 ? -0.056 20.672 13.242 1 98.62 88 ALA A C 1
ATOM 680 O O . ALA A 1 88 ? -0.895 21.484 13.648 1 98.62 88 ALA A O 1
ATOM 681 N N . LYS A 1 89 ? 0.94 20.984 12.508 1 98.5 89 LYS A N 1
ATOM 682 C CA . LYS A 1 89 ? 1.019 22.25 11.773 1 98.5 89 LYS A CA 1
ATOM 683 C C . LYS A 1 89 ? 0.528 22.078 10.336 1 98.5 89 LYS A C 1
ATOM 685 O O . LYS A 1 89 ? 0.382 20.938 9.852 1 98.5 89 LYS A O 1
ATOM 690 N N . ASN A 1 90 ? 0.226 23.219 9.711 1 98.56 90 ASN A N 1
ATOM 691 C CA . ASN A 1 90 ? -0.38 23.109 8.383 1 98.56 90 ASN A CA 1
ATOM 692 C C . ASN A 1 90 ? 0.547 23.656 7.297 1 98.56 90 ASN A C 1
ATOM 694 O O . ASN A 1 90 ? 1.177 24.703 7.477 1 98.56 90 ASN A O 1
ATOM 698 N N . PHE A 1 91 ? 0.671 22.906 6.219 1 98.75 91 PHE A N 1
ATOM 699 C CA . PHE A 1 91 ? 1.3 23.328 4.973 1 98.75 91 PHE A CA 1
ATOM 700 C C . PHE A 1 91 ? 0.715 22.578 3.783 1 98.75 91 PHE A C 1
ATOM 702 O O . PHE A 1 91 ? 0.85 21.359 3.686 1 98.75 91 PHE A O 1
ATOM 709 N N . ALA A 1 92 ? 0.143 23.312 2.828 1 98.25 92 ALA A N 1
ATOM 710 C CA . ALA A 1 92 ? -0.671 22.672 1.796 1 98.25 92 ALA A CA 1
ATOM 711 C C . ALA A 1 92 ? 0.176 22.297 0.582 1 98.25 92 ALA A C 1
ATOM 713 O O . ALA A 1 92 ? 0.992 23.094 0.118 1 98.25 92 ALA A O 1
ATOM 714 N N . PHE A 1 93 ? -0.039 21.141 0.093 1 97.5 93 PHE A N 1
ATOM 715 C CA . PHE A 1 93 ? 0.574 20.641 -1.135 1 97.5 93 PHE A CA 1
ATOM 716 C C . PHE A 1 93 ? -0.49 20.281 -2.162 1 97.5 93 PHE A C 1
ATOM 718 O O . PHE A 1 93 ? -1.661 20.109 -1.818 1 97.5 93 PHE A O 1
ATOM 725 N N . VAL A 1 94 ? -0.039 20.141 -3.416 1 95.25 94 VAL A N 1
ATOM 726 C CA . VAL A 1 94 ? -0.962 19.719 -4.465 1 95.25 94 VAL A CA 1
ATOM 727 C C . VAL A 1 94 ? -1.235 18.219 -4.344 1 95.25 94 VAL A C 1
ATOM 729 O O . VAL A 1 94 ? -0.374 17.469 -3.891 1 95.25 94 VAL A O 1
ATOM 732 N N . LYS A 1 95 ? -2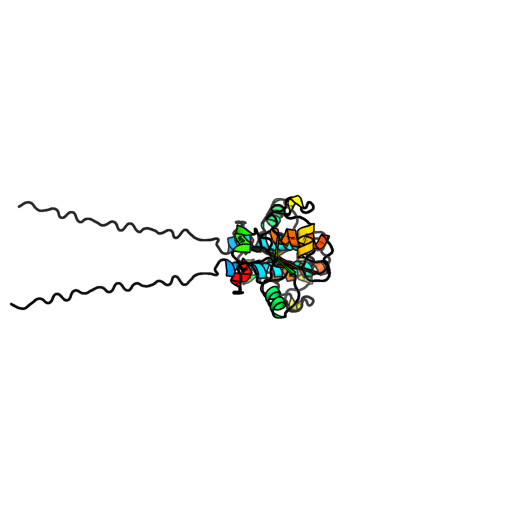.406 17.766 -4.762 1 91.38 95 LYS A N 1
ATOM 733 C CA . LYS A 1 95 ? -2.811 16.375 -4.66 1 91.38 95 LYS A CA 1
ATOM 734 C C . LYS A 1 95 ? -1.967 15.484 -5.574 1 91.38 95 LYS A C 1
ATOM 736 O O . LYS A 1 95 ? -1.572 14.383 -5.191 1 91.38 95 LYS A O 1
ATOM 741 N N . GLU A 1 96 ? -1.744 15.906 -6.746 1 87.56 96 GLU A N 1
ATOM 742 C CA . GLU A 1 96 ? -0.966 15.195 -7.758 1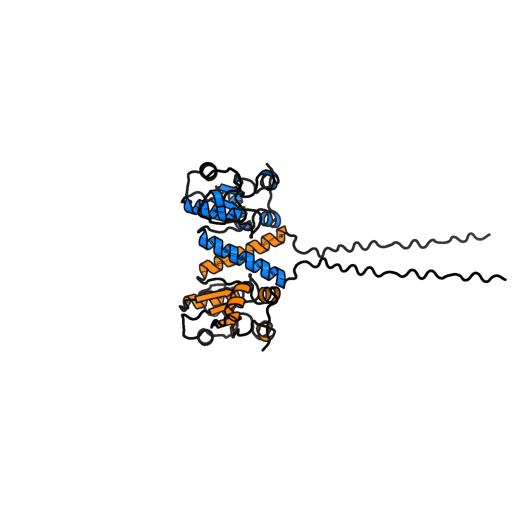 87.56 96 GLU A CA 1
ATOM 743 C C . GLU A 1 96 ? 0.135 16.094 -8.328 1 87.56 96 GLU A C 1
ATOM 745 O O . GLU A 1 96 ? -0.15 17.109 -8.953 1 87.56 96 GLU A O 1
ATOM 750 N N . ALA A 1 97 ? 1.364 15.641 -7.992 1 85.06 97 ALA A N 1
ATOM 751 C CA . ALA A 1 97 ? 2.473 16.422 -8.547 1 85.06 97 ALA A CA 1
ATOM 752 C C . ALA A 1 97 ? 2.811 15.969 -9.961 1 85.06 97 ALA A C 1
ATOM 754 O O . ALA A 1 97 ? 2.75 14.773 -10.266 1 85.06 97 ALA A O 1
ATOM 755 N N . LYS A 1 98 ? 3.068 16.875 -10.922 1 68.94 98 LYS A N 1
ATOM 756 C CA . LYS A 1 98 ? 3.402 16.562 -12.312 1 68.94 98 LYS A CA 1
ATOM 757 C C . LYS A 1 98 ? 4.875 16.203 -12.453 1 68.94 98 LYS A C 1
ATOM 759 O O . LYS A 1 98 ? 5.242 15.398 -13.32 1 68.94 98 LYS A O 1
ATOM 764 N N . SER A 1 99 ? 5.68 17 -11.875 1 65.69 99 SER A N 1
ATOM 765 C CA . SER A 1 99 ? 7.129 16.812 -11.859 1 65.69 99 SER A CA 1
ATOM 766 C C . SER A 1 99 ? 7.715 17.125 -10.484 1 65.69 99 SER A C 1
ATOM 768 O O . SER A 1 99 ? 7.289 18.062 -9.82 1 65.69 99 SER A O 1
ATOM 770 N N . GLY A 1 100 ? 8.117 16.188 -9.68 1 61.78 100 GLY A N 1
ATOM 771 C CA . GLY A 1 100 ? 8.422 16.328 -8.258 1 61.78 100 GLY A CA 1
ATOM 772 C C . GLY A 1 100 ? 9.609 17.234 -7.992 1 61.78 100 GLY A C 1
ATOM 773 O O . GLY A 1 100 ? 9.883 17.578 -6.844 1 61.78 100 GLY A O 1
ATOM 774 N N . ASP A 1 101 ? 10.273 17.797 -8.906 1 68.62 101 ASP A N 1
ATOM 775 C CA . ASP A 1 101 ? 11.523 18.469 -8.57 1 68.62 101 ASP A CA 1
ATOM 776 C C . ASP A 1 101 ? 11.328 19.984 -8.492 1 68.62 101 ASP A C 1
ATOM 778 O O . ASP A 1 101 ? 12.164 20.688 -7.93 1 68.62 101 ASP A O 1
ATOM 782 N N . ASP A 1 102 ? 10.188 20.422 -8.891 1 86.12 102 ASP A N 1
ATOM 783 C CA . ASP A 1 102 ? 9.93 21.859 -8.906 1 86.12 102 ASP A CA 1
ATOM 784 C C . ASP A 1 102 ? 8.906 22.25 -7.84 1 86.12 102 ASP A C 1
ATOM 786 O O . ASP A 1 102 ? 7.793 21.719 -7.816 1 86.12 102 ASP A O 1
ATOM 790 N N . TRP A 1 103 ? 9.383 23.188 -6.945 1 93 103 TRP A N 1
ATOM 791 C CA . TRP A 1 103 ? 8.555 23.609 -5.82 1 93 103 TRP A CA 1
ATOM 792 C C . TRP A 1 103 ? 7.164 24.031 -6.289 1 93 103 TRP A C 1
ATOM 794 O O . TRP A 1 103 ? 6.16 23.641 -5.684 1 93 103 TRP A O 1
ATOM 804 N N . SER A 1 104 ? 7.133 24.688 -7.441 1 90.38 104 SER A N 1
ATOM 805 C CA . SER A 1 104 ? 5.867 25.203 -7.941 1 90.38 104 SER A CA 1
ATOM 806 C C . SER A 1 104 ? 4.93 24.078 -8.352 1 90.38 104 SER A C 1
ATOM 808 O O . SER A 1 104 ? 3.721 24.281 -8.484 1 90.38 104 SER A O 1
ATOM 810 N N . GLN A 1 105 ? 5.523 22.922 -8.469 1 91.75 105 GLN A N 1
ATOM 811 C CA . GLN A 1 105 ? 4.719 21.812 -8.953 1 91.75 105 GLN A CA 1
ATOM 812 C C . GLN A 1 105 ? 4.211 20.953 -7.797 1 91.75 105 GLN A C 1
ATOM 814 O O . GLN A 1 105 ? 3.363 20.078 -7.988 1 91.75 105 GLN A O 1
ATOM 819 N N . ILE A 1 106 ? 4.715 21.266 -6.586 1 94.12 106 ILE A N 1
ATOM 820 C CA . ILE A 1 106 ? 4.332 20.359 -5.508 1 94.12 106 ILE A CA 1
ATOM 821 C C . ILE A 1 106 ? 3.578 21.125 -4.426 1 94.12 106 ILE A C 1
ATOM 823 O O . ILE A 1 106 ? 2.975 20.531 -3.535 1 94.12 106 ILE A O 1
ATOM 827 N N . VAL A 1 107 ? 3.455 22.438 -4.508 1 94.5 107 VAL A N 1
ATOM 828 C CA . VAL A 1 107 ? 2.84 23.234 -3.453 1 94.5 107 VAL A CA 1
ATOM 829 C C . VAL A 1 107 ? 1.506 23.797 -3.943 1 94.5 107 VAL A C 1
ATOM 831 O O . VAL A 1 107 ? 1.365 24.141 -5.117 1 94.5 107 VAL A O 1
ATOM 834 N N . GLU A 1 108 ? 0.621 23.812 -3.033 1 91.75 108 GLU A N 1
ATOM 835 C CA . GLU A 1 108 ? -0.654 24.484 -3.277 1 91.75 108 GLU A CA 1
ATOM 836 C C . GLU A 1 108 ? -0.685 25.875 -2.633 1 91.75 108 GLU A C 1
ATOM 838 O O . GLU A 1 108 ? -0.428 26 -1.436 1 91.75 108 GLU A O 1
ATOM 843 N N . GLY A 1 109 ? -1.055 26.859 -3.4 1 91 109 GLY A N 1
ATOM 844 C CA . GLY A 1 109 ? -1.104 28.219 -2.887 1 91 109 GLY A CA 1
ATOM 845 C C . GLY A 1 109 ? 0.244 28.906 -2.904 1 91 109 GLY A C 1
ATOM 846 O O . GLY A 1 109 ? 1.05 28.688 -3.811 1 91 109 GLY A O 1
ATOM 847 N N . SER A 1 110 ? 0.5 29.812 -1.943 1 90.56 110 SER A N 1
ATOM 848 C CA . SER A 1 110 ? 1.651 30.703 -1.999 1 90.56 110 SER A CA 1
ATOM 849 C C . SER A 1 110 ? 2.713 30.312 -0.981 1 90.56 110 SER A C 1
ATOM 851 O O . SER A 1 110 ? 3.625 31.078 -0.688 1 90.56 110 SER A O 1
ATOM 853 N N . GLY A 1 111 ? 2.559 29.156 -0.409 1 95.56 111 GLY A N 1
ATOM 854 C CA . GLY A 1 111 ? 3.578 28.719 0.529 1 95.56 111 GLY A CA 1
ATOM 855 C C . GLY A 1 111 ? 4.965 28.641 -0.083 1 95.56 111 GLY A C 1
ATOM 856 O O . GLY A 1 111 ? 5.117 28.266 -1.244 1 95.56 111 GLY A O 1
ATOM 857 N N . THR A 1 112 ? 6.02 28.984 0.729 1 97.31 112 THR A N 1
ATOM 858 C CA . THR A 1 112 ? 7.395 29 0.234 1 97.31 112 THR A CA 1
ATOM 859 C C . THR A 1 112 ? 8.227 27.922 0.916 1 97.31 112 THR A C 1
ATOM 861 O O . THR A 1 112 ? 7.867 27.438 1.995 1 97.31 112 THR A O 1
ATOM 864 N N . PRO A 1 113 ? 9.352 27.531 0.245 1 96.81 113 PRO A N 1
ATOM 865 C CA . PRO A 1 113 ? 10.258 26.594 0.9 1 96.81 113 PRO A CA 1
ATOM 866 C C . PRO A 1 113 ? 10.719 27.062 2.273 1 96.81 113 PRO A C 1
ATOM 868 O O . PRO A 1 113 ? 10.836 26.266 3.207 1 96.81 113 PRO A O 1
ATOM 871 N N . GLU A 1 114 ? 10.945 28.406 2.402 1 97.44 114 GLU A N 1
ATOM 872 C CA . GLU A 1 114 ? 11.406 28.984 3.662 1 97.44 114 GLU A CA 1
ATOM 873 C C . GLU A 1 114 ? 10.359 28.812 4.762 1 97.44 114 GLU A C 1
ATOM 875 O O . GLU A 1 114 ? 10.703 28.531 5.914 1 97.44 114 GLU A O 1
ATOM 880 N N . GLN A 1 115 ? 9.141 28.938 4.426 1 98.12 115 GLN A N 1
ATOM 881 C CA . GLN A 1 115 ? 8.055 28.781 5.391 1 98.12 115 GLN A CA 1
ATOM 882 C C . GLN A 1 115 ? 7.965 27.344 5.887 1 98.12 115 GLN A C 1
ATOM 884 O O . GLN A 1 115 ? 7.762 27.109 7.078 1 98.12 115 GLN A O 1
ATOM 889 N N . LEU A 1 116 ? 8.094 26.375 4.973 1 98.38 116 LEU A N 1
ATOM 890 C CA . LEU A 1 116 ? 8.047 24.969 5.387 1 98.38 116 LEU A CA 1
ATOM 891 C C . LEU A 1 116 ? 9.25 24.625 6.254 1 98.38 116 LEU A C 1
ATOM 893 O O . LEU A 1 116 ? 9.109 23.938 7.27 1 98.38 116 LEU A O 1
ATOM 897 N N . LEU A 1 117 ? 10.383 25.125 5.883 1 98.31 117 LEU A N 1
ATOM 898 C CA . LEU A 1 117 ? 11.586 24.875 6.676 1 98.31 117 LEU A CA 1
ATOM 899 C C . LEU A 1 117 ? 11.43 25.422 8.086 1 98.31 117 LEU A C 1
ATOM 901 O O . LEU A 1 117 ? 11.883 24.812 9.055 1 98.31 117 LEU A O 1
ATOM 905 N N . ALA A 1 118 ? 10.789 26.578 8.188 1 98.5 118 ALA A N 1
ATOM 906 C CA . ALA A 1 118 ? 10.547 27.172 9.5 1 98.5 118 ALA A CA 1
ATOM 907 C C . ALA A 1 118 ? 9.641 26.281 10.344 1 98.5 118 ALA A C 1
ATOM 909 O O . ALA A 1 118 ? 9.836 26.141 11.555 1 98.5 118 ALA A O 1
ATOM 910 N N . LEU A 1 119 ? 8.656 25.656 9.742 1 98.56 119 LEU A N 1
ATOM 911 C CA . LEU A 1 119 ? 7.742 24.75 10.438 1 98.56 119 LEU A CA 1
ATOM 912 C C . LEU A 1 119 ? 8.469 23.484 10.891 1 98.56 119 LEU A C 1
ATOM 914 O O . LEU A 1 119 ? 8.227 22.984 11.984 1 98.56 119 LEU A O 1
ATOM 918 N N . LEU A 1 120 ? 9.367 22.953 10.047 1 98.56 120 LEU A N 1
ATOM 919 C CA . LEU A 1 120 ? 10.062 21.703 10.32 1 98.56 120 LEU A CA 1
ATOM 920 C C . LEU A 1 120 ? 11.164 21.906 11.359 1 98.56 120 LEU A C 1
ATOM 922 O O . LEU A 1 120 ? 11.469 20.984 12.125 1 98.56 120 LEU A O 1
ATOM 926 N N . GLY A 1 121 ? 11.773 23.062 11.336 1 97.75 121 GLY A N 1
ATOM 927 C CA . GLY A 1 121 ? 12.859 23.359 12.258 1 97.75 121 GLY A CA 1
ATOM 928 C C . GLY A 1 121 ? 14.227 23.016 11.711 1 97.75 121 GLY A C 1
ATOM 929 O O . GLY A 1 121 ? 14.344 22.266 10.734 1 97.75 121 GLY A O 1
ATOM 930 N N . ASP A 1 122 ? 15.266 23.406 12.438 1 96.25 122 ASP A N 1
ATOM 931 C CA . ASP A 1 122 ? 16.641 23.297 11.969 1 96.25 122 ASP A CA 1
ATOM 932 C C . ASP A 1 122 ? 17.25 21.969 12.375 1 96.25 122 ASP A C 1
ATOM 934 O O . ASP A 1 122 ? 18.297 21.562 11.844 1 96.25 122 ASP A O 1
ATOM 938 N N . ASP A 1 123 ? 16.641 21.344 13.297 1 97.56 123 ASP A N 1
ATOM 939 C CA . ASP A 1 123 ? 17.172 20.062 13.734 1 97.56 123 ASP A CA 1
ATOM 940 C C . ASP A 1 123 ? 16.797 18.953 12.758 1 97.56 123 ASP A C 1
ATOM 942 O O . ASP A 1 123 ? 15.703 18.391 12.82 1 97.56 123 ASP A O 1
ATOM 946 N N . LYS A 1 124 ? 17.719 18.531 11.961 1 97.94 124 LYS A N 1
ATOM 947 C CA . LYS A 1 124 ? 17.469 17.562 10.898 1 97.94 124 LYS A CA 1
ATOM 948 C C . LYS A 1 124 ? 17.359 16.156 11.453 1 97.94 124 LYS A C 1
ATOM 950 O O . LYS A 1 124 ? 16.969 15.227 10.734 1 97.94 124 LYS A O 1
ATOM 955 N N . THR A 1 125 ? 17.578 16.016 12.703 1 97.81 125 THR A N 1
ATOM 956 C CA . THR A 1 125 ? 17.516 14.688 13.312 1 97.81 125 THR A CA 1
ATOM 957 C C . THR A 1 125 ? 16.141 14.461 13.953 1 97.81 125 THR A C 1
ATOM 959 O O . THR A 1 125 ? 15.805 13.336 14.305 1 97.81 125 THR A O 1
ATOM 962 N N . ARG A 1 126 ? 15.406 15.547 14.102 1 97.19 126 ARG A N 1
ATOM 963 C CA . ARG A 1 126 ? 14.062 15.43 14.672 1 97.19 126 ARG A CA 1
ATOM 964 C C . ARG A 1 126 ? 13.109 14.766 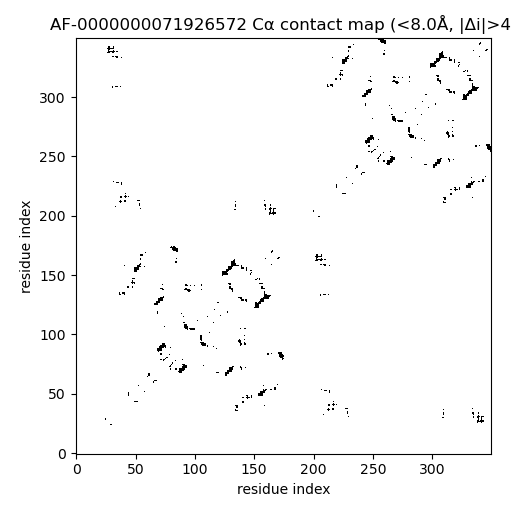13.695 1 97.19 126 ARG A C 1
ATOM 966 O O . ARG A 1 126 ? 13.102 15.086 12.508 1 97.19 126 ARG A O 1
ATOM 973 N N . PRO A 1 127 ? 12.273 13.797 14.188 1 98.69 127 PRO A N 1
ATOM 974 C CA . PRO A 1 127 ? 11.32 13.164 13.273 1 98.69 127 PRO A CA 1
ATOM 975 C C . PRO A 1 127 ? 10.266 14.141 12.758 1 98.69 127 PRO A C 1
ATOM 977 O O . PRO A 1 127 ? 9.672 14.891 13.539 1 98.69 127 PRO A O 1
ATOM 980 N N . VAL A 1 128 ? 10.117 14.102 11.469 1 98.94 128 VAL A N 1
ATOM 981 C CA . VAL A 1 128 ? 9.07 14.883 10.836 1 98.94 128 VAL A CA 1
ATOM 982 C C . VAL A 1 128 ? 8.062 13.961 10.164 1 98.94 128 VAL A C 1
ATOM 984 O O . VAL A 1 128 ? 8.438 12.953 9.562 1 98.94 128 VAL A O 1
ATOM 987 N N . VAL A 1 129 ? 6.773 14.258 10.352 1 98.94 129 VAL A N 1
ATOM 988 C CA . VAL A 1 129 ? 5.676 13.398 9.906 1 98.94 129 VAL A CA 1
ATOM 989 C C . VAL A 1 129 ? 4.73 14.195 9.008 1 98.94 129 VAL A C 1
ATOM 991 O O . VAL A 1 129 ? 4.309 15.297 9.359 1 98.94 129 VAL A O 1
ATOM 994 N N . PHE A 1 130 ? 4.426 13.664 7.84 1 98.94 130 PHE A N 1
ATOM 995 C CA . PHE A 1 130 ? 3.488 14.273 6.906 1 98.94 130 PHE A CA 1
ATOM 996 C C . PHE A 1 130 ? 2.252 13.406 6.73 1 98.94 130 PHE A C 1
ATOM 998 O O . PHE A 1 130 ? 2.363 12.188 6.57 1 98.94 130 PHE A O 1
ATOM 1005 N N . TYR A 1 131 ? 1.074 14.008 6.797 1 98.94 131 TYR A N 1
ATOM 1006 C CA . TYR A 1 131 ? -0.143 13.258 6.492 1 98.94 131 TYR A CA 1
ATOM 1007 C C . TYR A 1 131 ? -1.105 14.102 5.664 1 98.94 131 TYR A C 1
ATOM 1009 O O . TYR A 1 131 ? -0.95 15.32 5.57 1 98.94 131 TYR A O 1
ATOM 1017 N N . CYS A 1 132 ? -2.057 13.445 4.984 1 98.56 132 CYS A N 1
ATOM 1018 C CA . CYS A 1 132 ? -3.123 14.039 4.191 1 98.56 132 CYS A CA 1
ATOM 1019 C C . CYS A 1 132 ? -4.48 13.477 4.586 1 98.56 132 CYS A C 1
ATOM 1021 O O . CYS A 1 132 ? -4.82 13.43 5.77 1 98.56 132 CYS A O 1
ATOM 1023 N N . GLY A 1 133 ? -5.285 13.156 3.646 1 98.25 133 GLY A N 1
ATOM 1024 C CA . GLY A 1 133 ? -6.637 12.695 3.932 1 98.25 133 GLY A CA 1
ATOM 1025 C C . GLY A 1 133 ? -6.75 11.18 3.982 1 98.25 133 GLY A C 1
ATOM 1026 O O . GLY A 1 133 ? -7.43 10.633 4.852 1 98.25 133 GLY A O 1
ATOM 1027 N N . PHE A 1 134 ? -6.16 10.547 3.088 1 98.25 134 PHE A N 1
ATOM 1028 C CA . PHE A 1 134 ? -6.309 9.109 2.891 1 98.25 134 PHE A CA 1
ATOM 1029 C C . PHE A 1 134 ? -5.172 8.562 2.039 1 98.25 134 PHE A C 1
ATOM 1031 O O . PHE A 1 134 ? -4.344 9.32 1.535 1 98.25 134 PHE A O 1
ATOM 1038 N N . VAL A 1 135 ? -5.043 7.297 1.89 1 98.56 135 VAL A N 1
ATOM 1039 C CA . VAL A 1 135 ? -3.891 6.594 1.338 1 98.56 135 VAL A CA 1
ATOM 1040 C C . VAL A 1 135 ? -3.592 7.109 -0.068 1 98.56 135 VAL A C 1
ATOM 1042 O O . VAL A 1 135 ? -2.432 7.324 -0.424 1 98.56 135 VAL A O 1
ATOM 1045 N N . LYS A 1 136 ? -4.559 7.418 -0.886 1 97.06 136 LYS A N 1
ATOM 1046 C CA . LYS A 1 136 ? -4.371 7.809 -2.279 1 97.06 136 LYS A CA 1
ATOM 1047 C C . LYS A 1 136 ? -4 9.289 -2.391 1 97.06 136 LYS A C 1
ATOM 1049 O O . LYS A 1 136 ? -3.695 9.773 -3.479 1 97.06 136 LYS A O 1
ATOM 1054 N N . CYS A 1 137 ? -4.008 9.984 -1.306 1 97.38 137 CYS A N 1
ATOM 1055 C CA . CYS A 1 137 ? -3.754 11.422 -1.349 1 97.38 137 CYS A CA 1
ATOM 1056 C C . CYS A 1 137 ? -2.266 11.703 -1.506 1 97.38 137 CYS A C 1
ATOM 1058 O O . CYS A 1 137 ? -1.479 11.445 -0.594 1 97.38 137 CYS A O 1
ATOM 1060 N N . GLY A 1 138 ? -1.868 12.375 -2.541 1 96.31 138 GLY A N 1
ATOM 1061 C CA . GLY A 1 138 ? -0.476 12.594 -2.9 1 96.31 138 GLY A CA 1
ATOM 1062 C C . GLY A 1 138 ? 0.147 13.773 -2.189 1 96.31 138 GLY A C 1
ATOM 1063 O O . GLY A 1 138 ? 1.365 13.961 -2.23 1 96.31 138 GLY A O 1
ATOM 1064 N N . ARG A 1 139 ? -0.609 14.586 -1.447 1 97.69 139 ARG A N 1
ATOM 1065 C CA . ARG A 1 139 ? -0.077 15.773 -0.786 1 97.69 139 ARG A CA 1
ATOM 1066 C C . ARG A 1 139 ? 1.021 15.398 0.205 1 97.69 139 ARG A C 1
ATOM 1068 O O . ARG A 1 139 ? 2.076 16.031 0.237 1 97.69 139 ARG A O 1
ATOM 1075 N N . SER A 1 140 ? 0.732 14.328 1.012 1 98.38 140 SER A N 1
ATOM 1076 C CA . SER A 1 140 ? 1.69 13.922 2.033 1 98.38 140 SER A CA 1
ATOM 1077 C C . SER A 1 140 ? 2.943 13.32 1.408 1 98.38 140 SER A C 1
ATOM 1079 O O . SER A 1 140 ? 4.039 13.43 1.962 1 98.38 140 SER A O 1
ATOM 1081 N N . HIS A 1 141 ? 2.838 12.656 0.239 1 97.75 141 HIS A N 1
ATOM 1082 C CA . HIS A 1 141 ? 4.012 12.203 -0.499 1 97.75 141 HIS A CA 1
ATOM 1083 C C . HIS A 1 141 ? 4.906 13.375 -0.885 1 97.75 141 HIS A C 1
ATOM 1085 O O . HIS A 1 141 ? 6.117 13.328 -0.665 1 97.75 141 HIS A O 1
ATOM 1091 N N . ASN A 1 142 ? 4.285 14.406 -1.426 1 97.25 142 ASN A N 1
ATOM 1092 C CA . ASN A 1 142 ? 5.039 15.562 -1.896 1 97.25 142 ASN A CA 1
ATOM 1093 C C . ASN A 1 142 ? 5.828 16.219 -0.764 1 97.25 142 ASN A C 1
ATOM 1095 O O . ASN A 1 142 ? 7.012 16.531 -0.924 1 97.25 142 ASN A O 1
ATOM 1099 N N . GLY A 1 143 ? 5.203 16.359 0.345 1 97.56 143 GLY A N 1
ATOM 1100 C CA . GLY A 1 143 ? 5.875 16.953 1.492 1 97.56 143 GLY A CA 1
ATOM 1101 C C . GLY A 1 143 ? 7.008 16.094 2.025 1 97.56 143 GLY A C 1
ATOM 1102 O O . GLY A 1 143 ? 8.109 16.594 2.268 1 97.56 143 GLY A O 1
ATOM 1103 N N . ALA A 1 144 ? 6.758 14.812 2.219 1 98.12 144 ALA A N 1
ATOM 1104 C CA . ALA A 1 144 ? 7.75 13.883 2.762 1 98.12 144 ALA A CA 1
ATOM 1105 C C . ALA A 1 144 ? 8.961 13.773 1.839 1 98.12 144 ALA A C 1
ATOM 1107 O O . ALA A 1 144 ? 10.102 13.852 2.293 1 98.12 144 ALA A O 1
ATOM 1108 N N . ALA A 1 145 ? 8.695 13.641 0.563 1 97.25 145 ALA A N 1
ATOM 1109 C CA . ALA A 1 145 ? 9.781 13.508 -0.404 1 97.25 145 ALA A CA 1
ATOM 1110 C C . ALA A 1 145 ? 10.648 14.766 -0.424 1 97.25 145 ALA A C 1
ATOM 1112 O O . ALA A 1 145 ? 11.875 14.672 -0.488 1 97.25 145 ALA A O 1
ATOM 1113 N N . TRP A 1 146 ? 10.008 15.898 -0.392 1 97.06 146 TRP A N 1
ATOM 1114 C CA . TRP A 1 146 ? 10.75 17.156 -0.374 1 97.06 146 TRP A CA 1
ATOM 1115 C C . TRP A 1 146 ? 11.633 17.25 0.868 1 97.06 146 TRP A C 1
ATOM 1117 O O . TRP A 1 146 ? 12.797 17.641 0.781 1 97.06 146 TRP A O 1
ATOM 1127 N N . ALA A 1 147 ? 11.086 16.859 2.023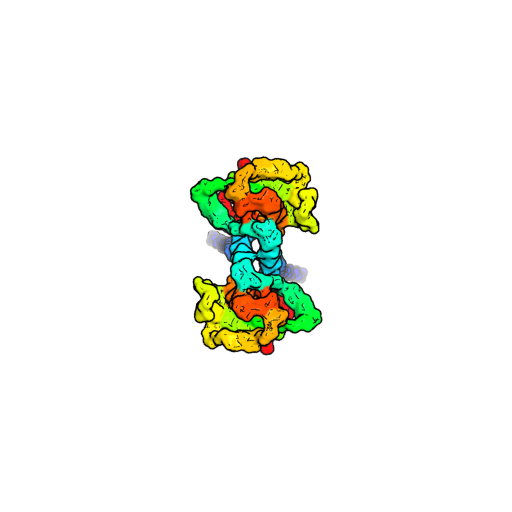 1 97.88 147 ALA A N 1
ATOM 1128 C CA . ALA A 1 147 ? 11.844 16.938 3.27 1 97.88 147 ALA A CA 1
ATOM 1129 C C . ALA A 1 147 ? 13.094 16.062 3.199 1 97.88 147 ALA A C 1
ATOM 1131 O O . ALA A 1 147 ? 14.156 16.438 3.709 1 97.88 147 ALA A O 1
ATOM 1132 N N . VAL A 1 148 ? 12.977 14.938 2.566 1 97.94 148 VAL A N 1
ATOM 1133 C CA . VAL A 1 148 ? 14.125 14.062 2.383 1 97.94 148 VAL A CA 1
ATOM 1134 C C . VAL A 1 148 ? 15.211 14.789 1.587 1 97.94 148 VAL A C 1
ATOM 1136 O O . VAL A 1 148 ? 16.391 14.75 1.948 1 97.94 148 VAL A O 1
ATOM 1139 N N . THR A 1 149 ? 14.828 15.523 0.568 1 96.81 149 THR A N 1
ATOM 1140 C CA . THR A 1 149 ? 15.789 16.219 -0.275 1 96.81 149 THR A CA 1
ATOM 1141 C C . THR A 1 149 ? 16.453 17.359 0.495 1 96.81 149 THR A C 1
ATOM 1143 O O . THR A 1 149 ? 17.516 17.844 0.103 1 96.81 149 THR A O 1
ATOM 1146 N N . GLN A 1 150 ? 15.844 17.766 1.569 1 97.12 150 GLN A N 1
ATOM 1147 C CA . GLN A 1 150 ? 16.391 18.859 2.371 1 97.12 150 GLN A CA 1
ATOM 1148 C C . GLN A 1 150 ? 17.344 18.328 3.445 1 97.12 150 GLN A C 1
ATOM 1150 O O . GLN A 1 150 ? 17.906 19.094 4.215 1 97.12 150 GLN A O 1
ATOM 1155 N N . GLY A 1 151 ? 17.438 17 3.596 1 98.12 151 GLY A N 1
ATOM 1156 C CA . GLY A 1 151 ? 18.438 16.422 4.473 1 98.12 151 GLY A CA 1
ATOM 1157 C C . GLY A 1 151 ? 17.859 15.961 5.805 1 98.12 151 GLY A C 1
ATOM 1158 O O . GLY A 1 151 ? 18.609 15.57 6.703 1 98.12 151 GLY A O 1
ATOM 1159 N N . TYR A 1 152 ? 16.547 16.016 5.977 1 98.62 152 TYR A N 1
ATOM 1160 C CA . TYR A 1 152 ? 15.977 15.469 7.203 1 98.62 152 TYR A CA 1
ATOM 1161 C C . TYR A 1 152 ? 16.188 13.961 7.289 1 98.62 152 TYR A C 1
ATOM 1163 O O . TYR A 1 152 ? 16.016 13.25 6.301 1 98.62 152 TYR A O 1
ATOM 1171 N N . GLN A 1 153 ? 16.547 13.5 8.453 1 98.56 153 GLN A N 1
ATOM 1172 C CA . GLN A 1 153 ? 17.078 12.141 8.57 1 98.56 153 GLN A CA 1
ATOM 1173 C C . GLN A 1 153 ? 15.969 11.156 8.953 1 98.56 153 GLN A C 1
ATOM 1175 O O . GLN A 1 153 ? 16.109 9.953 8.742 1 98.56 153 GLN A O 1
ATOM 1180 N N . GLN A 1 154 ? 14.93 11.703 9.625 1 98.69 154 GLN A N 1
ATOM 1181 C CA . GLN A 1 154 ? 13.781 10.898 10.031 1 98.69 154 GLN A CA 1
ATOM 1182 C C . GLN A 1 154 ? 12.477 11.469 9.469 1 98.69 154 GLN A C 1
ATOM 1184 O O . GLN A 1 154 ? 11.805 12.258 10.133 1 98.69 154 GLN A O 1
ATOM 1189 N N . VAL A 1 155 ? 12.203 11.039 8.234 1 98.94 155 VAL A N 1
ATOM 1190 C CA . VAL A 1 155 ? 11.016 11.523 7.547 1 98.94 155 VAL A CA 1
ATOM 1191 C C . VAL A 1 155 ? 9.984 10.406 7.438 1 98.94 155 VAL A C 1
ATOM 1193 O O . VAL A 1 155 ? 10.289 9.32 6.941 1 98.94 155 VAL A O 1
ATOM 1196 N N . TYR A 1 156 ? 8.773 10.711 7.941 1 98.94 156 TYR A N 1
ATOM 1197 C CA . TYR A 1 156 ? 7.703 9.719 7.922 1 98.94 156 TYR A CA 1
ATOM 1198 C C . TYR A 1 156 ? 6.473 10.25 7.195 1 98.94 156 TYR A C 1
ATOM 1200 O O . TYR A 1 156 ? 6.133 11.43 7.32 1 98.94 156 TYR A O 1
ATOM 1208 N N . ARG A 1 157 ? 5.844 9.414 6.441 1 98.94 157 ARG A N 1
ATOM 1209 C CA . ARG A 1 157 ? 4.512 9.633 5.887 1 98.94 157 ARG A CA 1
ATOM 1210 C C . ARG A 1 157 ? 3.482 8.742 6.57 1 98.94 157 ARG A C 1
ATOM 1212 O O . ARG A 1 157 ? 3.734 7.555 6.801 1 98.94 157 ARG A O 1
ATOM 1219 N N . VAL A 1 158 ? 2.379 9.266 7.02 1 98.94 158 VAL A N 1
ATOM 1220 C CA . VAL A 1 158 ? 1.207 8.547 7.508 1 98.94 158 VAL A CA 1
ATOM 1221 C C . VAL A 1 158 ? 0.13 8.523 6.426 1 98.94 158 VAL A C 1
ATOM 1223 O O . VAL A 1 158 ? -0.702 9.43 6.344 1 98.94 158 VAL A O 1
ATOM 1226 N N . PRO A 1 159 ? 0.071 7.477 5.695 1 98.88 159 PRO A N 1
ATOM 1227 C CA . PRO A 1 159 ? -0.709 7.531 4.457 1 98.88 159 PRO A CA 1
ATOM 1228 C C . PRO A 1 159 ? -2.215 7.516 4.707 1 98.88 159 PRO A C 1
ATOM 1230 O O . PRO A 1 159 ? -2.98 8.102 3.938 1 98.88 159 PRO A O 1
ATOM 1233 N N . GLY A 1 160 ? -2.691 6.918 5.746 1 98.88 160 GLY A N 1
ATOM 1234 C CA . GLY A 1 160 ? -4.117 6.871 6.016 1 98.88 160 GLY A CA 1
ATOM 1235 C C . GLY A 1 160 ? -4.695 8.219 6.398 1 98.88 160 GLY A C 1
ATOM 1236 O O . GLY A 1 160 ? -5.91 8.43 6.32 1 98.88 160 GLY A O 1
ATOM 1237 N N . GLY A 1 161 ? -3.848 9.078 6.961 1 98.81 161 GLY A N 1
ATOM 1238 C CA . GLY A 1 161 ? -4.195 10.469 7.215 1 98.81 161 GLY A CA 1
ATOM 1239 C C . GLY A 1 161 ? -5.324 10.633 8.211 1 98.81 161 GLY A C 1
ATOM 1240 O O . GLY A 1 161 ? -5.445 9.844 9.156 1 98.81 161 GLY A O 1
ATOM 1241 N N . ILE A 1 162 ? -6.074 11.727 7.957 1 98.81 162 ILE A N 1
ATOM 1242 C CA . ILE A 1 162 ? -7.113 12.102 8.914 1 98.81 162 ILE A CA 1
ATOM 1243 C C . ILE A 1 162 ? -8.258 11.086 8.852 1 98.81 162 ILE A C 1
ATOM 1245 O O . ILE A 1 162 ? -8.906 10.82 9.867 1 98.81 162 ILE A O 1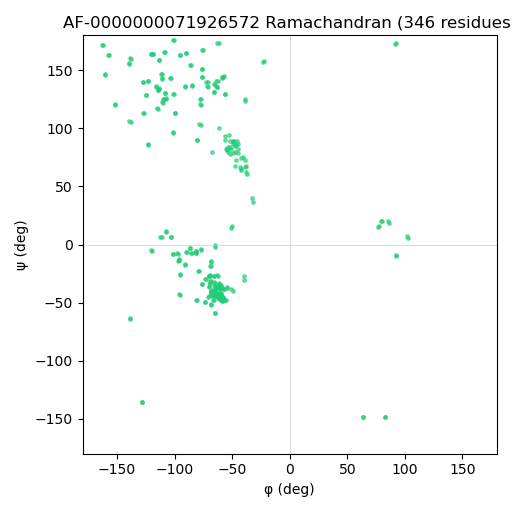
ATOM 1249 N N . PHE A 1 163 ? -8.445 10.438 7.719 1 98.69 163 PHE A N 1
ATOM 1250 C CA . PHE A 1 163 ? -9.516 9.453 7.605 1 98.69 163 PHE A CA 1
ATOM 1251 C C . PHE A 1 163 ? -9.234 8.234 8.469 1 98.69 163 PHE A C 1
ATOM 1253 O O . PHE A 1 163 ? -10.078 7.824 9.273 1 98.69 163 PHE A O 1
ATOM 1260 N N . ALA A 1 164 ? -8.07 7.688 8.312 1 98.88 164 ALA A N 1
ATOM 1261 C CA . ALA A 1 164 ? -7.719 6.523 9.125 1 98.88 164 ALA A CA 1
ATOM 1262 C C . ALA A 1 164 ? -7.629 6.895 10.602 1 98.88 164 ALA A C 1
ATOM 1264 O O . ALA A 1 164 ? -7.965 6.086 11.469 1 98.88 164 ALA A O 1
ATOM 1265 N N . TRP A 1 165 ? -7.133 8.141 10.891 1 98.94 165 TRP A N 1
ATOM 1266 C CA . TRP A 1 165 ? -7.074 8.633 12.258 1 98.94 165 TRP A CA 1
ATOM 1267 C C . TRP A 1 165 ? -8.445 8.586 12.914 1 98.94 165 TRP A C 1
ATOM 1269 O O . TRP A 1 165 ? -8.609 8.039 14.008 1 98.94 165 TRP A O 1
ATOM 1279 N N . LYS A 1 166 ? -9.406 9.062 12.227 1 98.5 166 LYS A N 1
ATOM 1280 C CA . LYS A 1 166 ? -10.781 9.047 12.703 1 98.5 166 LYS A CA 1
ATOM 1281 C C . LYS A 1 166 ? -11.328 7.625 12.781 1 98.5 166 LYS A C 1
ATOM 1283 O O . LYS A 1 166 ? -12.047 7.281 13.719 1 98.5 166 LYS A O 1
ATOM 1288 N N . GLY A 1 167 ? -10.984 6.82 11.805 1 98.38 167 GLY A N 1
ATOM 1289 C CA . GLY A 1 167 ? -11.438 5.438 11.781 1 98.38 167 GLY A CA 1
ATOM 1290 C C . GLY A 1 167 ? -10.93 4.625 12.953 1 98.38 167 GLY A C 1
ATOM 1291 O O . GLY A 1 167 ? -11.555 3.639 13.352 1 98.38 167 GLY A O 1
ATOM 1292 N N . ALA A 1 168 ? -9.789 5.039 13.492 1 98.5 168 ALA A N 1
ATOM 1293 C CA . ALA A 1 168 ? -9.188 4.371 14.648 1 98.5 168 ALA A CA 1
ATOM 1294 C C . ALA A 1 168 ? -9.75 4.918 15.953 1 98.5 168 ALA A C 1
ATOM 1296 O O . ALA A 1 168 ? -9.406 4.438 17.031 1 98.5 168 ALA A O 1
ATOM 1297 N N . GLY A 1 169 ? -10.586 5.879 15.789 1 98.19 169 GLY A N 1
ATOM 1298 C CA . GLY A 1 169 ? -11.234 6.445 16.969 1 98.19 169 GLY A CA 1
ATOM 1299 C C . GLY A 1 169 ? -10.352 7.422 17.719 1 98.19 169 GLY A C 1
ATOM 1300 O O . GLY A 1 169 ? -10.57 7.668 18.906 1 98.19 169 GLY A O 1
ATOM 1301 N N . TYR A 1 170 ? -9.336 7.965 17.094 1 98.62 170 TYR A N 1
ATOM 1302 C CA . TYR A 1 170 ? -8.43 8.891 17.781 1 98.62 170 TYR A CA 1
ATOM 1303 C C . TYR A 1 170 ? -8.961 10.312 17.719 1 98.62 170 TYR A C 1
ATOM 1305 O O . TYR A 1 170 ? -9.703 10.672 16.797 1 98.62 170 TYR A O 1
ATOM 1313 N N . PRO A 1 171 ? -8.609 11.141 18.625 1 97.81 171 PRO A N 1
ATOM 1314 C CA . PRO A 1 171 ? -9.188 12.477 18.703 1 97.81 171 PRO A CA 1
ATOM 1315 C C . PRO A 1 171 ? -8.633 13.43 17.641 1 97.81 171 PRO A C 1
ATOM 1317 O O . PRO A 1 171 ? -7.445 13.359 17.297 1 97.81 171 PRO A O 1
ATOM 1320 N N . VAL A 1 172 ? -9.516 14.297 17.156 1 98.31 172 VAL A N 1
ATOM 1321 C CA . VAL A 1 172 ? -9.141 15.398 16.281 1 98.31 172 VAL A CA 1
ATOM 1322 C C . VAL A 1 172 ? -9.492 16.734 16.953 1 98.31 172 VAL A C 1
ATOM 1324 O O . VAL A 1 172 ? -10.195 16.766 17.969 1 98.31 172 VAL A O 1
ATOM 1327 N N . THR A 1 173 ? -8.891 17.812 16.391 1 97.5 173 THR A N 1
ATOM 1328 C CA . THR A 1 173 ? -9.156 19.125 16.953 1 97.5 173 THR A CA 1
ATOM 1329 C C . THR A 1 173 ? -9.328 20.172 15.844 1 97.5 173 THR A C 1
ATOM 1331 O O . THR A 1 173 ? -8.859 19.953 14.719 1 97.5 173 THR A O 1
ATOM 1334 N N . ALA A 1 174 ? -10.023 21.234 16.156 1 93.31 174 ALA A N 1
ATOM 1335 C CA . ALA A 1 174 ? -10.188 22.359 15.234 1 93.31 174 ALA A CA 1
ATOM 1336 C C . ALA A 1 174 ? -9.469 23.609 15.75 1 93.31 174 ALA A C 1
ATOM 1338 O O . ALA A 1 174 ? -9.656 24.703 15.227 1 93.31 174 ALA A O 1
ATOM 1339 N N . GLU A 1 175 ? -8.75 23.438 16.812 1 84.56 175 GLU A N 1
ATOM 1340 C CA . GLU A 1 175 ? -8.07 24.578 17.406 1 84.56 175 GLU A CA 1
ATOM 1341 C C . GLU A 1 175 ? -6.914 25.062 16.531 1 84.56 175 GLU A C 1
ATOM 1343 O O . GLU A 1 175 ? -6.312 24.266 15.797 1 84.56 175 GLU A O 1
ATOM 1348 N N . MET B 1 1 ? -82.188 -3.291 23.734 1 26.23 1 MET B N 1
ATOM 1349 C CA . MET B 1 1 ? -81.438 -2.285 23.031 1 26.23 1 MET B CA 1
ATOM 1350 C C . MET B 1 1 ? -79.938 -2.506 23.266 1 26.23 1 MET B C 1
ATOM 1352 O O . MET B 1 1 ? -79.375 -1.984 24.234 1 26.23 1 MET B O 1
ATOM 1356 N N . MET B 1 2 ? -79.438 -3.789 23.188 1 35.09 2 MET B N 1
ATOM 1357 C CA . MET B 1 2 ? -78.125 -4.348 23.469 1 35.09 2 MET B CA 1
ATOM 1358 C C . MET B 1 2 ? -77.062 -3.729 22.562 1 35.09 2 MET B C 1
ATOM 1360 O O . MET B 1 2 ? -77.25 -3.713 21.344 1 35.09 2 MET B O 1
ATOM 1364 N N . ARG B 1 3 ? -76.25 -2.715 23.094 1 32.06 3 ARG B N 1
ATOM 1365 C CA . ARG B 1 3 ? -75.125 -1.895 22.625 1 32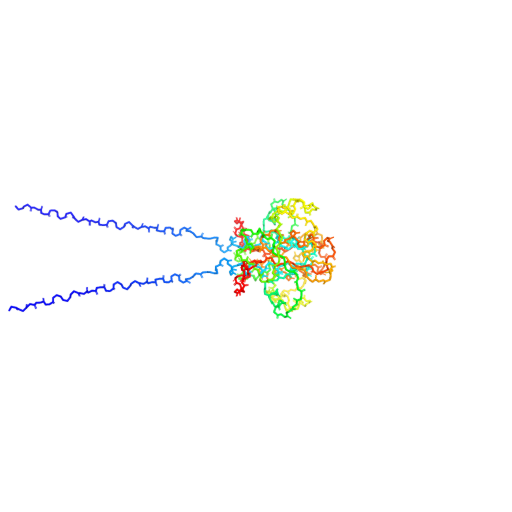.06 3 ARG B CA 1
ATOM 1366 C C . ARG B 1 3 ? -74 -2.762 22.062 1 32.06 3 ARG B C 1
ATOM 1368 O O . ARG B 1 3 ? -73.5 -3.68 22.734 1 32.06 3 ARG B O 1
ATOM 1375 N N . LEU B 1 4 ? -73.938 -3.01 20.734 1 35.56 4 LEU B N 1
ATOM 1376 C CA . LEU B 1 4 ? -72.875 -3.57 19.859 1 35.56 4 LEU B CA 1
ATOM 1377 C C . LEU B 1 4 ? -71.562 -2.922 20.125 1 35.56 4 LEU B C 1
ATOM 1379 O O . LEU B 1 4 ? -71.375 -1.729 19.875 1 35.56 4 LEU B O 1
ATOM 1383 N N . GLN B 1 5 ? -70.938 -3.123 21.297 1 38.62 5 GLN B N 1
ATOM 1384 C CA . GLN B 1 5 ? -69.562 -2.65 21.484 1 38.62 5 GLN B CA 1
ATOM 1385 C C . GLN B 1 5 ? -68.625 -3.176 20.391 1 38.62 5 GLN B C 1
ATOM 1387 O O . GLN B 1 5 ? -68.5 -4.387 20.188 1 38.62 5 GLN B O 1
ATOM 1392 N N . SER B 1 6 ? -68.625 -2.57 19.203 1 36.84 6 SER B N 1
ATOM 1393 C CA . SER B 1 6 ? -67.688 -2.811 18.109 1 36.84 6 SER B CA 1
ATOM 1394 C C . SER B 1 6 ? -66.188 -2.715 18.594 1 36.84 6 SER B C 1
ATOM 1396 O O . SER B 1 6 ? -65.812 -1.697 19.156 1 36.84 6 SER B O 1
ATOM 1398 N N . ARG B 1 7 ? -65.625 -3.748 19.281 1 41.34 7 ARG B N 1
ATOM 1399 C CA . ARG B 1 7 ? -64.188 -3.836 19.562 1 41.34 7 ARG B CA 1
ATOM 1400 C C . ARG B 1 7 ? -63.406 -3.574 18.297 1 41.34 7 ARG B C 1
ATOM 1402 O O . ARG B 1 7 ? -63.562 -4.246 17.281 1 41.34 7 ARG B O 1
ATOM 1409 N N . THR B 1 8 ? -63.062 -2.27 17.984 1 39.03 8 THR B N 1
ATOM 1410 C CA . THR B 1 8 ? -62.094 -1.835 17 1 39.03 8 THR B CA 1
ATOM 1411 C C . THR B 1 8 ? -60.75 -2.555 17.219 1 39.03 8 THR B C 1
ATOM 1413 O O . THR B 1 8 ? -60.188 -2.506 18.312 1 39.03 8 THR B O 1
ATOM 1416 N N . LEU B 1 9 ? -60.531 -3.682 16.641 1 38.22 9 LEU B N 1
ATOM 1417 C CA . LEU B 1 9 ? -59.25 -4.348 16.484 1 38.22 9 LEU B CA 1
ATOM 1418 C C . LEU B 1 9 ? -58.188 -3.375 15.984 1 38.22 9 LEU B C 1
ATOM 1420 O O . LEU B 1 9 ? -58.281 -2.859 14.875 1 38.22 9 LEU B O 1
ATOM 1424 N N . MET B 1 10 ? -57.719 -2.459 16.828 1 38.66 10 MET B N 1
ATOM 1425 C CA . MET B 1 10 ? -56.562 -1.653 16.453 1 38.66 10 MET B CA 1
ATOM 1426 C C . MET B 1 10 ? -55.375 -2.539 16.094 1 38.66 10 MET B C 1
ATOM 1428 O O . MET B 1 10 ? -54.938 -3.342 16.922 1 38.66 10 MET B O 1
ATOM 1432 N N . ALA B 1 11 ? -55.156 -2.986 14.781 1 41.28 11 ALA B N 1
ATOM 1433 C CA . ALA B 1 11 ? -53.938 -3.547 14.219 1 41.28 11 ALA B CA 1
ATOM 1434 C C . ALA B 1 11 ? -52.719 -2.723 14.617 1 41.28 11 ALA B C 1
ATOM 1436 O O . ALA B 1 11 ? -52.625 -1.534 14.305 1 41.28 11 ALA B O 1
ATOM 1437 N N . SER B 1 12 ? -52.094 -3.037 15.75 1 41.16 12 SER B N 1
ATOM 1438 C CA . SER B 1 12 ? -50.781 -2.51 16.094 1 41.16 12 SER B CA 1
ATOM 1439 C C . SER B 1 12 ? -49.781 -2.779 14.992 1 41.16 12 SER B C 1
ATOM 1441 O O . SER B 1 12 ? -49.531 -3.932 14.625 1 41.16 12 SER B O 1
ATOM 1443 N N . LEU B 1 13 ? -49.719 -1.932 13.953 1 39.84 13 LEU B N 1
ATOM 1444 C CA . LEU B 1 13 ? -48.562 -1.921 13.047 1 39.84 13 LEU B CA 1
ATOM 1445 C C . LEU B 1 13 ? -47.25 -1.98 13.82 1 39.84 13 LEU B C 1
ATOM 1447 O O . LEU B 1 13 ? -46.938 -1.061 14.578 1 39.84 13 LEU B O 1
ATOM 1451 N N . ILE B 1 14 ? -46.781 -3.139 14.25 1 43.59 14 ILE B N 1
ATOM 1452 C CA . ILE B 1 14 ? -45.438 -3.369 14.695 1 43.59 14 ILE B CA 1
ATOM 1453 C C . ILE B 1 14 ? -44.438 -2.717 13.719 1 43.59 14 ILE B C 1
ATOM 1455 O O . ILE B 1 14 ? -44.375 -3.096 12.547 1 43.59 14 ILE B O 1
ATOM 1459 N N . ALA B 1 15 ? -44.062 -1.409 13.844 1 37.47 15 ALA B N 1
ATOM 1460 C CA . ALA B 1 15 ? -42.875 -0.789 13.25 1 37.47 15 ALA B CA 1
ATOM 1461 C C . ALA B 1 15 ? -41.656 -1.69 13.398 1 37.47 15 ALA B C 1
ATOM 1463 O O . ALA B 1 15 ? -41.125 -1.863 14.5 1 37.47 15 ALA B O 1
ATOM 1464 N N . ALA B 1 16 ? -41.594 -2.863 12.758 1 37.22 16 ALA B N 1
ATOM 1465 C CA . ALA B 1 16 ? -40.312 -3.514 12.602 1 37.22 16 ALA B CA 1
ATOM 1466 C C . ALA B 1 16 ? -39.219 -2.498 12.266 1 37.22 16 ALA B C 1
ATOM 1468 O O . ALA B 1 16 ? -39.219 -1.925 11.172 1 37.22 16 ALA B O 1
ATOM 1469 N N . SER B 1 17 ? -38.75 -1.737 13.18 1 38.03 17 SER B N 1
ATOM 1470 C CA . SER B 1 17 ? -37.438 -1.146 12.984 1 38.03 17 SER B CA 1
ATOM 1471 C C . SER B 1 17 ? -36.469 -2.16 12.406 1 38.03 17 SER B C 1
ATOM 1473 O O . SER B 1 17 ? -36.031 -3.086 13.102 1 38.03 17 SER B O 1
ATOM 1475 N N . PHE B 1 18 ? -36.688 -2.629 11.227 1 36 18 PHE B N 1
ATOM 1476 C CA . PHE B 1 18 ? -35.531 -3.188 10.539 1 36 18 PHE B CA 1
ATOM 1477 C C . PHE B 1 18 ? -34.281 -2.355 10.82 1 36 18 PHE B C 1
ATOM 1479 O O . PHE B 1 18 ? -34.125 -1.259 10.281 1 36 18 PHE B O 1
ATOM 1486 N N . ALA B 1 19 ? -33.75 -2.318 12.07 1 36.78 19 ALA B N 1
ATOM 1487 C CA . ALA B 1 19 ? -32.344 -1.953 12.219 1 36.78 19 ALA B CA 1
ATOM 1488 C C . ALA B 1 19 ? -31.5 -2.523 11.078 1 36.78 19 ALA B C 1
ATOM 1490 O O . ALA B 1 19 ? -31.219 -3.725 11.047 1 36.78 19 ALA B O 1
ATOM 1491 N N . LEU B 1 20 ? -31.703 -2.221 9.859 1 37.91 20 LEU B N 1
ATOM 1492 C CA . LEU B 1 20 ? -30.656 -2.354 8.867 1 37.91 20 LEU B CA 1
ATOM 1493 C C . LEU B 1 20 ? -29.281 -2.109 9.484 1 37.91 20 LEU B C 1
ATOM 1495 O O . LEU B 1 20 ? -28.797 -0.978 9.492 1 37.91 20 LEU B O 1
ATOM 1499 N N . SER B 1 21 ? -29.016 -2.555 10.789 1 40.22 21 SER B N 1
ATOM 1500 C CA . SER B 1 21 ? -27.719 -2.643 11.445 1 40.22 21 SER B CA 1
ATOM 1501 C C . SER B 1 21 ? -26.641 -3.145 10.484 1 40.22 21 SER B C 1
ATOM 1503 O O . SER B 1 21 ? -25.531 -3.447 10.906 1 40.22 21 SER B O 1
ATOM 1505 N N . GLY B 1 22 ? -27.047 -3.947 9.562 1 43.47 22 GLY B N 1
ATOM 1506 C CA . GLY B 1 22 ? -25.906 -4.621 8.977 1 43.47 22 GLY B CA 1
ATOM 1507 C C . GLY B 1 22 ? -24.812 -3.662 8.539 1 43.47 22 GLY B C 1
ATOM 1508 O O . GLY B 1 22 ? -24.297 -3.76 7.422 1 43.47 22 GLY B O 1
ATOM 1509 N N . CYS B 1 23 ? -24.719 -2.426 8.867 1 49.81 23 CYS B N 1
ATOM 1510 C CA . CYS B 1 23 ? -23.969 -1.295 8.328 1 49.81 23 CYS B CA 1
ATOM 1511 C C . CYS B 1 23 ? -22.469 -1.607 8.273 1 49.81 23 CYS B C 1
ATOM 1513 O O . CYS B 1 23 ? -21.844 -1.872 9.297 1 49.81 23 CYS B O 1
ATOM 1515 N N . GLY B 1 24 ? -21.797 -2.314 7.285 1 58.03 24 GLY B N 1
ATOM 1516 C CA . GLY B 1 24 ? -20.391 -2.439 6.934 1 58.03 24 GLY B CA 1
ATOM 1517 C C . GLY B 1 24 ? -19.547 -1.277 7.426 1 58.03 24 GLY B C 1
ATOM 1518 O O . GLY B 1 24 ? -20.078 -0.301 7.961 1 58.03 24 GLY B O 1
ATOM 1519 N N . ASP B 1 25 ? -18.125 -1.503 7.578 1 72.56 25 ASP B N 1
ATOM 1520 C CA . ASP B 1 25 ? -17.188 -0.436 7.941 1 72.56 25 ASP B CA 1
ATOM 1521 C C . ASP B 1 25 ? -17.562 0.87 7.238 1 72.56 25 ASP B C 1
ATOM 1523 O O . ASP B 1 25 ? -17.891 0.868 6.051 1 72.56 25 ASP B O 1
ATOM 1527 N N . ASN B 1 26 ? -17.734 1.933 8.133 1 90.19 26 ASN B N 1
ATOM 1528 C CA . ASN B 1 26 ? -17.844 3.236 7.48 1 90.19 26 ASN B CA 1
ATOM 1529 C C . ASN B 1 26 ? -16.562 3.598 6.734 1 90.19 26 ASN B C 1
ATOM 1531 O O . ASN B 1 26 ? -15.602 2.838 6.754 1 90.19 26 ASN B O 1
ATOM 1535 N N . GLN B 1 27 ? -16.609 4.68 6.02 1 92.62 27 GLN B N 1
ATOM 1536 C CA . GLN B 1 27 ? -15.492 5.07 5.16 1 92.62 27 GLN B CA 1
ATOM 1537 C C . GLN B 1 27 ? -14.219 5.262 5.969 1 92.62 27 GLN B C 1
ATOM 1539 O O . GLN B 1 27 ? -13.117 4.992 5.477 1 92.62 27 GLN B O 1
ATOM 1544 N N . PHE B 1 28 ? -14.273 5.762 7.191 1 97.06 28 PHE B N 1
ATOM 1545 C CA . PHE B 1 28 ? -13.117 6.016 8.039 1 97.06 28 PHE B CA 1
ATOM 1546 C C . PHE B 1 28 ? -12.492 4.711 8.516 1 97.06 28 PHE B C 1
ATOM 1548 O O . PHE B 1 28 ? -11.273 4.547 8.477 1 97.06 28 PHE B O 1
ATOM 1555 N N . GLU B 1 29 ? -13.312 3.762 8.953 1 96.06 29 GLU B N 1
ATOM 1556 C CA . GLU B 1 29 ? -12.836 2.443 9.359 1 96.06 29 GLU B CA 1
ATOM 1557 C C . GLU B 1 29 ? -12.227 1.693 8.172 1 96.06 29 GLU B C 1
ATOM 1559 O O . GLU B 1 29 ? -11.234 0.977 8.328 1 96.06 29 GLU B O 1
ATOM 1564 N N . GLN B 1 30 ? -12.844 1.863 7.012 1 95.19 30 GLN B N 1
ATOM 1565 C CA . GLN B 1 30 ? -12.305 1.255 5.797 1 95.19 30 GLN B CA 1
ATOM 1566 C C . GLN B 1 30 ? -10.914 1.799 5.477 1 95.19 30 GLN B C 1
ATOM 1568 O O . GLN B 1 30 ? -10.039 1.055 5.035 1 95.19 30 GLN B O 1
ATOM 1573 N N . GLU B 1 31 ? -10.734 3.076 5.746 1 97.56 31 GLU B N 1
ATOM 1574 C CA . GLU B 1 31 ? -9.438 3.678 5.465 1 97.56 31 GLU B CA 1
ATOM 1575 C C . GLU B 1 31 ? -8.367 3.166 6.426 1 97.56 31 GLU B C 1
ATOM 1577 O O . GLU B 1 31 ? -7.211 3.006 6.043 1 97.56 31 GLU B O 1
ATOM 1582 N N . THR B 1 32 ? -8.766 2.945 7.676 1 98.12 32 THR B N 1
ATOM 1583 C CA . THR B 1 32 ? -7.824 2.379 8.633 1 98.12 32 THR B CA 1
ATOM 1584 C C . THR B 1 32 ? -7.32 1.018 8.164 1 98.12 32 THR B C 1
ATOM 1586 O O . THR B 1 32 ? -6.117 0.75 8.195 1 98.12 32 THR B O 1
ATOM 1589 N N . LYS B 1 33 ? -8.211 0.203 7.691 1 96.69 33 LYS B N 1
ATOM 1590 C CA . LYS B 1 33 ? -7.848 -1.122 7.199 1 96.69 33 LYS B CA 1
ATOM 1591 C C . LYS B 1 33 ? -7 -1.024 5.93 1 96.69 33 LYS B C 1
ATOM 1593 O O . LYS B 1 33 ? -6.035 -1.771 5.762 1 96.69 33 LYS B O 1
ATOM 1598 N N . LEU B 1 34 ? -7.418 -0.152 5.055 1 97.75 34 LEU B N 1
ATOM 1599 C CA . LEU B 1 34 ? -6.652 0.057 3.83 1 97.75 34 LEU B CA 1
ATOM 1600 C C . LEU B 1 34 ? -5.227 0.496 4.145 1 97.75 34 LEU B C 1
ATOM 1602 O O . LEU B 1 34 ? -4.273 -0.012 3.555 1 97.75 34 LEU B O 1
ATOM 1606 N N . GLU B 1 35 ? -5.082 1.422 5.055 1 98.62 35 GLU B N 1
ATOM 1607 C CA . GLU B 1 35 ? -3.756 1.884 5.457 1 98.62 35 GLU B CA 1
ATOM 1608 C C . GLU B 1 35 ? -2.902 0.729 5.973 1 98.62 35 GLU B C 1
ATOM 1610 O O . GLU B 1 35 ? -1.737 0.593 5.59 1 98.62 35 GLU B O 1
ATOM 1615 N N . GLN B 1 36 ? -3.475 -0.093 6.816 1 98.31 36 GLN B N 1
ATOM 1616 C CA . GLN B 1 36 ? -2.723 -1.204 7.391 1 98.31 36 GLN B CA 1
ATOM 1617 C C . GLN B 1 36 ? -2.219 -2.148 6.301 1 98.31 36 GLN B C 1
ATOM 1619 O O . GLN B 1 36 ? -1.044 -2.525 6.297 1 98.31 36 GLN B O 1
ATOM 1624 N N . ALA B 1 37 ? -3.062 -2.445 5.422 1 98.19 37 ALA B N 1
ATOM 1625 C CA . ALA B 1 37 ? -2.691 -3.35 4.336 1 98.19 37 ALA B CA 1
ATOM 1626 C C . ALA B 1 37 ? -1.641 -2.713 3.428 1 98.19 37 ALA B C 1
ATOM 1628 O O . ALA B 1 37 ? -0.674 -3.369 3.033 1 98.19 37 ALA B O 1
ATOM 1629 N N . ALA B 1 38 ? -1.797 -1.463 3.1 1 98.75 38 ALA B N 1
ATOM 1630 C CA . ALA B 1 38 ? -0.897 -0.768 2.182 1 98.75 38 ALA B CA 1
ATOM 1631 C C . ALA B 1 38 ? 0.484 -0.583 2.805 1 98.75 38 ALA B C 1
ATOM 1633 O O . ALA B 1 38 ? 1.503 -0.751 2.131 1 98.75 38 ALA B O 1
ATOM 1634 N N . VAL B 1 39 ? 0.504 -0.227 4.059 1 98.88 39 VAL B N 1
ATOM 1635 C CA . VAL B 1 39 ? 1.778 -0.044 4.746 1 98.88 39 VAL B CA 1
ATOM 1636 C C . VAL B 1 39 ? 2.5 -1.385 4.859 1 98.88 39 VAL B C 1
ATOM 1638 O O . VAL B 1 39 ? 3.711 -1.467 4.637 1 98.88 39 VAL B O 1
ATOM 1641 N N . GLN B 1 40 ? 1.755 -2.432 5.172 1 97.94 40 GLN B N 1
ATOM 1642 C CA . GLN B 1 40 ? 2.359 -3.758 5.25 1 97.94 40 GLN B CA 1
ATOM 1643 C C . GLN B 1 40 ? 2.936 -4.18 3.902 1 97.94 40 GLN B C 1
ATOM 1645 O O . GLN B 1 40 ? 4.043 -4.715 3.834 1 97.94 40 GLN B O 1
ATOM 1650 N N . LEU B 1 41 ? 2.191 -3.949 2.865 1 98.62 41 LEU B N 1
ATOM 1651 C CA . LEU B 1 41 ? 2.682 -4.281 1.531 1 98.62 41 LEU B CA 1
ATOM 1652 C C . LEU B 1 41 ? 3.992 -3.555 1.238 1 98.62 41 LEU B C 1
ATOM 1654 O O . LEU B 1 41 ? 4.938 -4.156 0.723 1 98.62 41 LEU B O 1
ATOM 1658 N N . SER B 1 42 ? 4.02 -2.262 1.5 1 98.69 42 SER B N 1
ATOM 1659 C CA . SER B 1 42 ? 5.223 -1.476 1.24 1 98.69 42 SER B CA 1
ATOM 1660 C C . SER B 1 42 ? 6.418 -2.023 2.012 1 98.69 42 SER B C 1
ATOM 1662 O O . SER B 1 42 ? 7.504 -2.186 1.451 1 98.69 42 SER B O 1
ATOM 1664 N N . GLN B 1 43 ? 6.207 -2.336 3.273 1 97.31 43 GLN B N 1
ATOM 1665 C CA . GLN B 1 43 ? 7.285 -2.852 4.109 1 97.31 43 GLN B CA 1
ATOM 1666 C C . GLN B 1 43 ? 7.762 -4.215 3.613 1 97.31 43 GLN B C 1
ATOM 1668 O O . GLN B 1 43 ? 8.961 -4.461 3.527 1 97.31 43 GLN B O 1
ATOM 1673 N N . GLU B 1 44 ? 6.844 -5.039 3.291 1 96.81 44 GLU B N 1
ATOM 1674 C CA . GLU B 1 44 ? 7.188 -6.363 2.779 1 96.81 44 GLU B CA 1
ATOM 1675 C C . GLU B 1 44 ? 7.957 -6.266 1.465 1 96.81 44 GLU B C 1
ATOM 1677 O O . GLU B 1 44 ? 8.906 -7.02 1.235 1 96.81 44 GLU B O 1
ATOM 1682 N N . THR B 1 45 ? 7.512 -5.395 0.609 1 98.44 45 THR B N 1
ATOM 1683 C CA . THR B 1 45 ? 8.172 -5.215 -0.681 1 98.44 45 THR B CA 1
ATOM 1684 C C . THR B 1 45 ? 9.625 -4.801 -0.493 1 98.44 45 THR B C 1
ATOM 1686 O O . THR B 1 45 ? 10.516 -5.336 -1.15 1 98.44 45 THR B O 1
ATOM 1689 N N . GLN B 1 46 ? 9.781 -3.875 0.392 1 97 46 GLN B N 1
ATOM 1690 C CA . GLN B 1 46 ? 11.141 -3.424 0.681 1 97 46 GLN B CA 1
ATOM 1691 C C . GLN B 1 46 ? 11.977 -4.547 1.29 1 97 46 GLN B C 1
ATOM 1693 O O . GLN B 1 46 ? 13.117 -4.766 0.887 1 97 46 GLN B O 1
ATOM 1698 N N . GLN B 1 47 ? 11.438 -5.27 2.17 1 94.94 47 GLN B N 1
ATOM 1699 C CA . GLN B 1 47 ? 12.141 -6.352 2.85 1 94.94 47 GLN B CA 1
ATOM 1700 C C . GLN B 1 47 ? 12.469 -7.488 1.886 1 94.94 47 GLN B C 1
ATOM 1702 O O . GLN B 1 47 ? 13.555 -8.07 1.941 1 94.94 47 GLN B O 1
ATOM 1707 N N . GLY B 1 48 ? 11.547 -7.82 1.041 1 96.5 48 GLY B N 1
ATOM 1708 C CA . GLY B 1 48 ? 11.664 -8.969 0.156 1 96.5 48 GLY B CA 1
ATOM 1709 C C . GLY B 1 48 ? 12.531 -8.695 -1.059 1 96.5 48 GLY B C 1
ATOM 1710 O O . GLY B 1 48 ? 13 -9.625 -1.718 1 96.5 48 GLY B O 1
ATOM 1711 N N . GLY B 1 49 ? 12.688 -7.422 -1.427 1 97.5 49 GLY B N 1
ATOM 1712 C CA . GLY B 1 49 ? 13.578 -7.043 -2.514 1 97.5 49 GLY B CA 1
ATOM 1713 C C . GLY B 1 49 ? 12.992 -7.32 -3.887 1 97.5 49 GLY B C 1
ATOM 1714 O O . GLY B 1 49 ? 13.734 -7.465 -4.863 1 97.5 49 GLY B O 1
ATOM 1715 N N . TYR B 1 50 ? 11.719 -7.555 -3.965 1 98.62 50 TYR B N 1
ATOM 1716 C CA . TYR B 1 50 ? 11.047 -7.773 -5.242 1 98.62 50 TYR B CA 1
ATOM 1717 C C . TYR B 1 50 ? 10.32 -6.516 -5.695 1 98.62 50 TYR B C 1
ATOM 1719 O O . TYR B 1 50 ? 10.32 -5.5 -4.996 1 98.62 50 TYR B O 1
ATOM 1727 N N . GLN B 1 51 ? 9.734 -6.566 -6.902 1 98.75 51 GLN B N 1
ATOM 1728 C CA . GLN B 1 51 ? 8.953 -5.469 -7.461 1 98.75 51 GLN B CA 1
ATOM 1729 C C . GLN B 1 51 ? 7.465 -5.812 -7.488 1 98.75 51 GLN B C 1
ATOM 1731 O O . GLN B 1 51 ? 7.086 -6.965 -7.27 1 98.75 51 GLN B O 1
ATOM 1736 N N . LEU B 1 52 ? 6.672 -4.766 -7.691 1 98.94 52 LEU B N 1
ATOM 1737 C CA . LEU B 1 52 ? 5.23 -4.969 -7.711 1 98.94 52 LEU B CA 1
ATOM 1738 C C . LEU B 1 52 ? 4.668 -4.754 -9.109 1 98.94 52 LEU B C 1
ATOM 1740 O O . LEU B 1 52 ? 5.16 -3.904 -9.859 1 98.94 52 LEU B O 1
ATOM 1744 N N . LEU B 1 53 ? 3.643 -5.496 -9.422 1 98.88 53 LEU B N 1
ATOM 1745 C CA . LEU B 1 53 ? 2.77 -5.258 -10.562 1 98.88 53 LEU B CA 1
ATOM 1746 C C . LEU B 1 53 ? 1.308 -5.211 -10.133 1 98.88 53 LEU B C 1
ATOM 1748 O O . LEU B 1 53 ? 0.879 -5.996 -9.281 1 98.88 53 LEU B O 1
ATOM 1752 N N . THR B 1 54 ? 0.593 -4.316 -10.703 1 98.94 54 THR B N 1
ATOM 1753 C CA . THR B 1 54 ? -0.858 -4.422 -10.602 1 98.94 54 THR B CA 1
ATOM 1754 C C . THR B 1 54 ? -1.385 -5.512 -11.531 1 98.94 54 THR B C 1
ATOM 1756 O O . THR B 1 54 ? -0.683 -5.945 -12.445 1 98.94 54 THR B O 1
ATOM 1759 N N . VAL B 1 55 ? -2.645 -5.852 -11.312 1 98.94 55 VAL B N 1
ATOM 1760 C CA . VAL B 1 55 ? -3.25 -6.836 -12.195 1 98.94 55 VAL B CA 1
ATOM 1761 C C . VAL B 1 55 ? -3.352 -6.262 -13.609 1 98.94 55 VAL B C 1
ATOM 1763 O O . VAL B 1 55 ? -3.232 -6.996 -14.594 1 98.94 55 VAL B O 1
ATOM 1766 N N . ALA B 1 56 ? -3.547 -4.984 -13.734 1 98.88 56 ALA B N 1
ATOM 1767 C CA . ALA B 1 56 ? -3.615 -4.348 -15.047 1 98.88 56 ALA B CA 1
ATOM 1768 C C . ALA B 1 56 ? -2.273 -4.438 -15.773 1 98.88 56 ALA B C 1
ATOM 1770 O O . ALA B 1 56 ? -2.223 -4.746 -16.969 1 98.88 56 ALA B O 1
ATOM 1771 N N . GLU B 1 57 ? -1.225 -4.188 -15.07 1 98.88 57 GLU B N 1
ATOM 1772 C CA . GLU B 1 57 ? 0.113 -4.273 -15.648 1 98.88 57 GLU B CA 1
ATOM 1773 C C . GLU B 1 57 ? 0.446 -5.707 -16.047 1 98.88 57 GLU B C 1
ATOM 1775 O O . GLU B 1 57 ? 1.025 -5.941 -17.109 1 98.88 57 GLU B O 1
ATOM 1780 N N . LEU B 1 58 ? 0.116 -6.715 -15.172 1 98.88 58 LEU B N 1
ATOM 1781 C CA . LEU B 1 58 ? 0.348 -8.117 -15.523 1 98.88 58 LEU B CA 1
ATOM 1782 C C . LEU B 1 58 ? -0.421 -8.5 -16.781 1 98.88 58 LEU B C 1
ATOM 1784 O O . LEU B 1 58 ? 0.138 -9.109 -17.688 1 98.88 58 LEU B O 1
ATOM 1788 N N . LYS B 1 59 ? -1.694 -8.086 -16.828 1 98.81 59 LYS B N 1
ATOM 1789 C CA . LYS B 1 59 ? -2.535 -8.398 -17.984 1 98.81 59 LYS B CA 1
ATOM 1790 C C . LYS B 1 59 ? -1.949 -7.816 -19.266 1 98.81 59 LYS B C 1
ATOM 1792 O O . LYS B 1 59 ? -1.941 -8.477 -20.297 1 98.81 59 LYS B O 1
ATOM 1797 N N . THR B 1 60 ? -1.495 -6.602 -19.188 1 98.81 60 THR B N 1
ATOM 1798 C CA . THR B 1 60 ? -0.881 -5.941 -20.344 1 98.81 60 THR B CA 1
ATOM 1799 C C . THR B 1 60 ? 0.333 -6.727 -20.828 1 98.81 60 THR B C 1
ATOM 1801 O O . THR B 1 60 ? 0.492 -6.945 -22.031 1 98.81 60 THR B O 1
ATOM 1804 N N . ARG B 1 61 ? 1.158 -7.176 -19.906 1 98.56 61 ARG B N 1
ATOM 1805 C CA . ARG B 1 61 ? 2.354 -7.93 -20.266 1 98.56 61 ARG B CA 1
ATOM 1806 C C . ARG B 1 61 ? 1.985 -9.289 -20.859 1 98.56 61 ARG B C 1
ATOM 1808 O O . ARG B 1 61 ? 2.598 -9.734 -21.828 1 98.56 61 ARG B O 1
ATOM 1815 N N . MET B 1 62 ? 1.005 -9.953 -20.297 1 98.38 62 MET B N 1
ATOM 1816 C CA . MET B 1 62 ? 0.517 -11.219 -20.828 1 98.38 62 MET B CA 1
ATOM 1817 C C . MET B 1 62 ? -0.006 -11.047 -22.25 1 98.38 62 MET B C 1
ATOM 1819 O O . MET B 1 62 ? 0.297 -11.859 -23.125 1 98.38 62 MET B O 1
ATOM 1823 N N . ASP B 1 63 ? -0.776 -9.953 -22.469 1 98.19 63 ASP B N 1
ATOM 1824 C CA . ASP B 1 63 ? -1.391 -9.703 -23.766 1 98.19 63 ASP B CA 1
ATOM 1825 C C . ASP B 1 63 ? -0.331 -9.43 -24.828 1 98.19 63 ASP B C 1
ATOM 1827 O O . ASP B 1 63 ? -0.544 -9.711 -26.016 1 98.19 63 ASP B O 1
ATOM 1831 N N . LYS B 1 64 ? 0.75 -8.945 -24.422 1 98.19 64 LYS B N 1
ATOM 1832 C CA . LYS B 1 64 ? 1.851 -8.664 -25.344 1 98.19 64 LYS B CA 1
ATOM 1833 C C . LYS B 1 64 ? 2.654 -9.93 -25.641 1 98.19 64 LYS B C 1
ATOM 1835 O O . LYS B 1 64 ? 3.586 -9.906 -26.438 1 98.19 64 LYS B O 1
ATOM 1840 N N . GLY B 1 65 ? 2.387 -11.008 -24.969 1 97.38 65 GLY B N 1
ATOM 1841 C CA . GLY B 1 65 ? 3.027 -12.289 -25.234 1 97.38 65 GLY B CA 1
ATOM 1842 C C . GLY B 1 65 ? 4.352 -12.453 -24.5 1 97.38 65 GLY B C 1
ATOM 1843 O O . GLY B 1 65 ? 5.199 -13.242 -24.922 1 97.38 65 GLY B O 1
ATOM 1844 N N . GLU B 1 66 ? 4.551 -11.633 -23.453 1 97 66 GLU B N 1
ATOM 1845 C CA . GLU B 1 66 ? 5.785 -11.773 -22.688 1 97 66 GLU B CA 1
ATOM 1846 C C . GLU B 1 66 ? 5.879 -13.156 -22.031 1 97 66 GLU B C 1
ATOM 1848 O O . GLU B 1 66 ? 4.883 -13.672 -21.516 1 97 66 GLU B O 1
ATOM 1853 N N . ALA B 1 67 ? 7.078 -13.734 -22.016 1 96.12 67 ALA B N 1
ATOM 1854 C CA . ALA B 1 67 ? 7.301 -15.031 -21.391 1 96.12 67 ALA B CA 1
ATOM 1855 C C . ALA B 1 67 ? 7.461 -14.891 -19.875 1 96.12 67 ALA B C 1
ATOM 1857 O O . ALA B 1 67 ? 8.578 -14.797 -19.375 1 96.12 67 ALA B O 1
ATOM 1858 N N . LEU B 1 68 ? 6.445 -14.961 -19.188 1 97 68 LEU B N 1
ATOM 1859 C CA . LEU B 1 68 ? 6.383 -14.867 -17.734 1 97 68 LEU B CA 1
ATOM 1860 C C . LEU B 1 68 ? 6.184 -16.234 -17.109 1 97 68 LEU B C 1
ATOM 1862 O O . LEU B 1 68 ? 5.496 -17.094 -17.672 1 97 68 LEU B O 1
ATOM 1866 N N . VAL B 1 69 ? 6.781 -16.438 -16.031 1 98.75 69 VAL B N 1
ATOM 1867 C CA . VAL B 1 69 ? 6.391 -17.547 -15.18 1 98.75 69 VAL B CA 1
ATOM 1868 C C . VAL B 1 69 ? 5.5 -17.047 -14.047 1 98.75 69 VAL B C 1
ATOM 1870 O O . VAL B 1 69 ? 5.934 -16.25 -13.211 1 98.75 69 VAL B O 1
ATOM 1873 N N . ILE B 1 70 ? 4.266 -17.422 -14.023 1 98.94 70 ILE B N 1
ATOM 1874 C CA . ILE B 1 70 ? 3.287 -16.953 -13.047 1 98.94 70 ILE B CA 1
ATOM 1875 C C . ILE B 1 70 ? 2.971 -18.078 -12.055 1 98.94 70 ILE B C 1
ATOM 1877 O O . ILE B 1 70 ? 2.611 -19.188 -12.453 1 98.94 70 ILE B O 1
ATOM 1881 N N . ILE B 1 71 ? 3.135 -17.781 -10.781 1 98.94 71 ILE B N 1
ATOM 1882 C CA . ILE B 1 71 ? 2.908 -18.75 -9.727 1 98.94 71 ILE B CA 1
ATOM 1883 C C . ILE B 1 71 ? 1.726 -18.328 -8.867 1 98.94 71 ILE B C 1
ATOM 1885 O O . ILE B 1 71 ? 1.75 -17.25 -8.258 1 98.94 71 ILE B O 1
ATOM 1889 N N . ASP B 1 72 ? 0.696 -19.125 -8.867 1 98.88 72 ASP B N 1
ATOM 1890 C CA . ASP B 1 72 ? -0.365 -19.062 -7.867 1 98.88 72 ASP B CA 1
ATOM 1891 C C . ASP B 1 72 ? 0.071 -19.703 -6.551 1 98.88 72 ASP B C 1
ATOM 1893 O O . ASP B 1 72 ? 0.391 -20.891 -6.512 1 98.88 72 ASP B O 1
ATOM 1897 N N . THR B 1 73 ? -0.033 -18.938 -5.477 1 98.75 73 THR B N 1
ATOM 1898 C CA . THR B 1 73 ? 0.595 -19.375 -4.238 1 98.75 73 THR B CA 1
ATOM 1899 C C . THR B 1 73 ? -0.448 -19.938 -3.275 1 98.75 73 THR B C 1
ATOM 1901 O O . THR B 1 73 ? -0.151 -20.172 -2.104 1 98.75 73 THR B O 1
ATOM 1904 N N . MET B 1 74 ? -1.649 -20.078 -3.688 1 98.5 74 MET B N 1
ATOM 1905 C CA . MET B 1 74 ? -2.76 -20.5 -2.834 1 98.5 74 MET B CA 1
ATOM 1906 C C . MET B 1 74 ? -2.908 -22.016 -2.828 1 98.5 74 MET B C 1
ATOM 1908 O O . MET B 1 74 ? -2.34 -22.703 -3.678 1 98.5 74 MET B O 1
ATOM 1912 N N . PRO B 1 75 ? -3.666 -22.531 -1.849 1 97.81 75 PRO B N 1
ATOM 1913 C CA . PRO B 1 75 ? -3.863 -23.984 -1.807 1 97.81 75 PRO B CA 1
ATOM 1914 C C . PRO B 1 75 ? -4.496 -24.531 -3.084 1 97.81 75 PRO B C 1
ATOM 1916 O O . PRO B 1 75 ? -5.414 -23.922 -3.633 1 97.81 75 PRO B O 1
ATOM 1919 N N . PHE B 1 76 ? -4.074 -25.688 -3.463 1 97.44 76 PHE B N 1
ATOM 1920 C CA . PHE B 1 76 ? -4.508 -26.266 -4.73 1 97.44 76 PHE B CA 1
ATOM 1921 C C . PHE B 1 76 ? -6.008 -26.547 -4.715 1 97.44 76 PHE B C 1
ATOM 1923 O O . PHE B 1 76 ? -6.758 -25.984 -5.52 1 97.44 76 PHE B O 1
ATOM 1930 N N . GLU B 1 77 ? -6.535 -27.359 -3.803 1 96.94 77 GLU B N 1
ATOM 1931 C CA . GLU B 1 77 ? -7.914 -27.844 -3.803 1 96.94 77 GLU B CA 1
ATOM 1932 C C . GLU B 1 77 ? -8.891 -26.703 -3.5 1 96.94 77 GLU B C 1
ATOM 1934 O O . GLU B 1 77 ? -9.953 -26.609 -4.125 1 96.94 77 GLU B O 1
ATOM 1939 N N . ASP B 1 78 ? -8.477 -25.781 -2.688 1 96.38 78 ASP B N 1
ATOM 1940 C CA . ASP B 1 78 ? -9.438 -24.812 -2.164 1 96.38 78 ASP B CA 1
ATOM 1941 C C . ASP B 1 78 ? -9.43 -23.531 -2.996 1 96.38 78 ASP B C 1
ATOM 1943 O O . ASP B 1 78 ? -10.32 -22.703 -2.861 1 96.38 78 ASP B O 1
ATOM 1947 N N . SER B 1 79 ? -8.414 -23.422 -3.834 1 97.69 79 SER B N 1
ATOM 1948 C CA . SER B 1 79 ? -8.305 -22.141 -4.539 1 97.69 79 SER B CA 1
ATOM 1949 C C . SER B 1 79 ? -7.918 -22.344 -6 1 97.69 79 SER B C 1
ATOM 1951 O O . SER B 1 79 ? -8.742 -22.188 -6.898 1 97.69 79 SER B O 1
ATOM 1953 N N . TYR B 1 80 ? -6.754 -22.859 -6.273 1 98.38 80 TYR B N 1
ATOM 1954 C CA . TYR B 1 80 ? -6.199 -22.922 -7.621 1 98.38 80 TYR B CA 1
ATOM 1955 C C . TYR B 1 80 ? -7.102 -23.734 -8.547 1 98.38 80 TYR B C 1
ATOM 1957 O O . TYR B 1 80 ? -7.387 -23.312 -9.672 1 98.38 80 TYR B O 1
ATOM 1965 N N . LYS B 1 81 ? -7.516 -24.859 -8.086 1 98.06 81 LYS B N 1
ATOM 1966 C CA . LYS B 1 81 ? -8.32 -25.781 -8.875 1 98.06 81 LYS B CA 1
ATOM 1967 C C . LYS B 1 81 ? -9.648 -25.141 -9.281 1 98.06 81 LYS B C 1
ATOM 1969 O O . LYS B 1 81 ? -10.18 -25.438 -10.359 1 98.06 81 LYS B O 1
ATOM 1974 N N . LYS B 1 82 ? -10.141 -24.344 -8.438 1 97.56 82 LYS B N 1
ATOM 1975 C CA . LYS B 1 82 ? -11.422 -23.688 -8.703 1 97.56 82 LYS B CA 1
ATOM 1976 C C . LYS B 1 82 ? -11.273 -22.594 -9.758 1 97.56 82 LYS B C 1
ATOM 1978 O O . LYS B 1 82 ? -12.078 -22.516 -10.688 1 97.56 82 LYS B O 1
ATOM 1983 N N . GLU B 1 83 ? -10.32 -21.781 -9.562 1 98 83 GLU B N 1
ATOM 1984 C CA . GLU B 1 83 ? -10.016 -20.734 -10.531 1 98 83 GLU B CA 1
ATOM 1985 C C . GLU B 1 83 ? -8.602 -20.203 -10.344 1 98 83 GLU B C 1
ATOM 1987 O O . GLU B 1 83 ? -8.094 -20.156 -9.219 1 98 83 GLU B O 1
ATOM 1992 N N . HIS B 1 84 ? -7.977 -19.844 -11.383 1 98.75 84 HIS B N 1
ATOM 1993 C CA . HIS B 1 84 ? -6.66 -19.203 -11.375 1 98.75 84 HIS B CA 1
ATOM 1994 C C . HIS B 1 84 ? -6.422 -18.406 -12.648 1 98.75 84 HIS B C 1
ATOM 1996 O O . HIS B 1 84 ? -7.23 -18.453 -13.578 1 98.75 84 HIS B O 1
ATOM 2002 N N . ILE B 1 85 ? -5.461 -17.547 -12.602 1 98.69 85 ILE B N 1
ATOM 2003 C CA . ILE B 1 85 ? -5.059 -16.781 -13.781 1 98.69 85 ILE B CA 1
ATOM 2004 C C . ILE B 1 85 ? -4.527 -17.75 -14.852 1 98.69 85 ILE B C 1
ATOM 2006 O O . ILE B 1 85 ? -3.746 -18.641 -14.547 1 98.69 85 ILE B O 1
ATOM 2010 N N . GLN B 1 86 ? -4.957 -17.531 -16.094 1 97.38 86 GLN B N 1
ATOM 2011 C CA . GLN B 1 86 ? -4.539 -18.406 -17.188 1 97.38 86 GLN B CA 1
ATOM 2012 C C . GLN B 1 86 ? -3.016 -18.469 -17.297 1 97.38 86 GLN B C 1
ATOM 2014 O O . GLN B 1 86 ? -2.35 -17.422 -17.281 1 97.38 86 GLN B O 1
ATOM 2019 N N . GLY B 1 87 ? -2.477 -19.656 -17.344 1 97.12 87 GLY B N 1
ATOM 2020 C CA . GLY B 1 87 ? -1.043 -19.844 -17.516 1 97.12 87 GLY B CA 1
ATOM 2021 C C . GLY B 1 87 ? -0.3 -19.953 -16.188 1 97.12 87 GLY B C 1
ATOM 2022 O O . GLY B 1 87 ? 0.876 -20.312 -16.156 1 97.12 87 GLY B O 1
ATOM 2023 N N . ALA B 1 88 ? -0.968 -19.672 -15.109 1 98.62 88 ALA B N 1
ATOM 2024 C CA . ALA B 1 88 ? -0.319 -19.75 -13.797 1 98.62 88 ALA B CA 1
ATOM 2025 C C . ALA B 1 88 ? -0.054 -21.188 -13.398 1 98.62 88 ALA B C 1
ATOM 2027 O O . ALA B 1 88 ? -0.864 -22.078 -13.672 1 98.62 88 ALA B O 1
ATOM 2028 N N . LYS B 1 89 ? 1.063 -21.406 -12.828 1 98.5 89 LYS B N 1
ATOM 2029 C CA . LYS B 1 89 ? 1.374 -22.656 -12.125 1 98.5 89 LYS B CA 1
ATOM 2030 C C . LYS B 1 89 ? 1.1 -22.516 -10.625 1 98.5 89 LYS B C 1
ATOM 2032 O O . LYS B 1 89 ? 0.934 -21.406 -10.117 1 98.5 89 LYS B O 1
ATOM 2037 N N . ASN B 1 90 ? 1.011 -23.688 -9.977 1 98.56 90 ASN B N 1
ATOM 2038 C CA . ASN B 1 90 ? 0.61 -23.641 -8.57 1 98.56 90 ASN B CA 1
ATOM 2039 C C . ASN B 1 90 ? 1.743 -24.078 -7.648 1 98.56 90 ASN B C 1
ATOM 2041 O O . ASN B 1 90 ? 2.438 -25.047 -7.934 1 98.56 90 ASN B O 1
ATOM 2045 N N . PHE B 1 91 ? 1.962 -23.297 -6.586 1 98.75 91 PHE B N 1
ATOM 2046 C CA . PHE B 1 91 ? 2.816 -23.656 -5.461 1 98.75 91 PHE B CA 1
ATOM 2047 C C . PHE B 1 91 ? 2.357 -22.969 -4.188 1 98.75 91 PHE B C 1
ATOM 2049 O O . PHE B 1 91 ? 2.395 -21.734 -4.102 1 98.75 91 PHE B O 1
ATOM 2056 N N . ALA B 1 92 ? 2.008 -23.734 -3.164 1 98.19 92 ALA B N 1
ATOM 2057 C CA . ALA B 1 92 ? 1.304 -23.172 -2.016 1 98.19 92 ALA B CA 1
ATOM 2058 C C . ALA B 1 92 ? 2.285 -22.719 -0.941 1 98.19 92 ALA B C 1
ATOM 2060 O O . ALA B 1 92 ? 3.236 -23.422 -0.614 1 98.19 92 ALA B O 1
ATOM 2061 N N . PHE B 1 93 ? 2.037 -21.562 -0.414 1 97.5 93 PHE B N 1
ATOM 2062 C CA . PHE B 1 93 ? 2.779 -21.016 0.71 1 97.5 93 PHE B CA 1
ATOM 2063 C C . PHE B 1 93 ? 1.855 -20.75 1.894 1 97.5 93 PHE B C 1
ATOM 2065 O O . PHE B 1 93 ? 0.634 -20.703 1.734 1 97.5 93 PHE B O 1
ATOM 2072 N N . VAL B 1 94 ? 2.477 -20.562 3.068 1 95.25 94 VAL B N 1
ATOM 2073 C CA . VAL B 1 94 ? 1.688 -20.234 4.25 1 95.25 94 VAL B CA 1
ATOM 2074 C C . VAL B 1 94 ? 1.256 -18.766 4.188 1 95.25 94 VAL B C 1
ATOM 2076 O O . VAL B 1 94 ? 1.959 -17.922 3.617 1 95.25 94 VAL B O 1
ATOM 2079 N N . LYS B 1 95 ? 0.13 -18.438 4.781 1 91.56 95 LYS B N 1
ATOM 2080 C CA . LYS B 1 95 ? -0.422 -17.078 4.75 1 91.56 95 LYS B CA 1
ATOM 2081 C C . LYS B 1 95 ? 0.458 -16.109 5.535 1 91.56 95 LYS B C 1
ATOM 2083 O O . LYS B 1 95 ? 0.679 -14.977 5.102 1 91.56 95 LYS B O 1
ATOM 2088 N N . GLU B 1 96 ? 0.895 -16.484 6.66 1 87.69 96 GLU B N 1
ATOM 2089 C CA . GLU B 1 96 ? 1.744 -15.695 7.543 1 87.69 96 GLU B CA 1
ATOM 2090 C C . GLU B 1 96 ? 3.004 -16.469 7.934 1 87.69 96 GLU B C 1
ATOM 2092 O O . GLU B 1 96 ? 2.926 -17.5 8.586 1 87.69 96 GLU B O 1
ATOM 2097 N N . ALA B 1 97 ? 4.117 -15.906 7.418 1 85.38 97 ALA B N 1
ATOM 2098 C CA . ALA B 1 97 ? 5.371 -16.562 7.785 1 85.38 97 ALA B CA 1
ATOM 2099 C C . ALA B 1 97 ? 5.879 -16.062 9.133 1 85.38 97 ALA B C 1
ATOM 2101 O O . ALA B 1 97 ? 5.734 -14.875 9.461 1 85.38 97 ALA B O 1
ATOM 2102 N N . LYS B 1 98 ? 6.363 -16.906 10.055 1 69 98 LYS B N 1
ATOM 2103 C CA . LYS B 1 98 ? 6.871 -16.562 11.375 1 69 98 LYS B CA 1
ATOM 2104 C C . LYS B 1 98 ? 8.305 -16.047 11.297 1 69 98 LYS B C 1
ATOM 2106 O O . LYS B 1 98 ? 8.719 -15.203 12.102 1 69 98 LYS B O 1
ATOM 2111 N N . SER B 1 99 ? 9.094 -16.766 10.594 1 65.5 99 SER B N 1
ATOM 2112 C CA . SER B 1 99 ? 10.492 -16.422 10.367 1 65.5 99 SER B CA 1
ATOM 2113 C C . SER B 1 99 ? 10.898 -16.703 8.922 1 65.5 99 SER B C 1
ATOM 2115 O O . SER B 1 99 ? 10.469 -17.688 8.328 1 65.5 99 SER B O 1
ATOM 2117 N N . GLY B 1 100 ? 11.078 -15.75 8.047 1 61.53 100 GLY B N 1
ATOM 2118 C CA . GLY B 1 100 ? 11.164 -15.875 6.598 1 61.53 100 GLY B CA 1
ATOM 2119 C C . GLY B 1 100 ? 12.375 -16.672 6.141 1 61.53 100 GLY B C 1
ATOM 2120 O O . GLY B 1 100 ? 12.492 -17 4.957 1 61.53 100 GLY B O 1
ATOM 2121 N N . ASP B 1 101 ? 13.227 -17.141 6.93 1 68.25 101 ASP B N 1
ATOM 2122 C CA . ASP B 1 101 ? 14.469 -17.688 6.383 1 68.25 101 ASP B CA 1
ATOM 2123 C C . ASP B 1 101 ? 14.422 -19.219 6.328 1 68.25 101 ASP B C 1
ATOM 2125 O O . ASP B 1 101 ? 15.219 -19.844 5.633 1 68.25 101 ASP B O 1
ATOM 2129 N N . ASP B 1 102 ? 13.406 -19.781 6.898 1 86.06 102 ASP B N 1
ATOM 2130 C CA . ASP B 1 102 ? 13.289 -21.234 6.945 1 86.06 102 ASP B CA 1
ATOM 2131 C C . ASP B 1 102 ? 12.156 -21.719 6.047 1 86.06 102 ASP B C 1
ATOM 2133 O O . ASP B 1 102 ? 11.008 -21.312 6.207 1 86.06 102 ASP B O 1
ATOM 2137 N N . TRP B 1 103 ? 12.578 -22.609 5.07 1 93.06 103 TRP B N 1
ATOM 2138 C CA . TRP B 1 103 ? 11.641 -23.141 4.082 1 93.06 103 TRP B CA 1
ATOM 2139 C C . TRP B 1 103 ? 10.383 -23.672 4.758 1 93.06 103 TRP B C 1
ATOM 2141 O O . TRP B 1 103 ? 9.266 -23.406 4.32 1 93.06 103 TRP B O 1
ATOM 2151 N N . SER B 1 104 ? 10.594 -24.328 5.902 1 90.5 104 SER B N 1
ATOM 2152 C CA . SER B 1 104 ? 9.477 -24.984 6.59 1 90.5 104 SER B CA 1
ATOM 2153 C C . SER B 1 104 ? 8.508 -23.953 7.152 1 90.5 104 SER B C 1
ATOM 2155 O O . SER B 1 104 ? 7.359 -24.266 7.461 1 90.5 104 SER B O 1
ATOM 2157 N N . GLN B 1 105 ? 8.992 -22.734 7.18 1 91.81 105 GLN B N 1
ATOM 2158 C CA . GLN B 1 105 ? 8.172 -21.688 7.789 1 91.81 105 GLN B CA 1
ATOM 2159 C C . GLN B 1 105 ? 7.402 -20.906 6.73 1 91.81 105 GLN B C 1
ATOM 2161 O O . GLN B 1 105 ? 6.508 -20.125 7.055 1 91.81 105 GLN B O 1
ATOM 2166 N N . ILE B 1 106 ? 7.746 -21.188 5.445 1 94.19 106 ILE B N 1
ATOM 2167 C CA . ILE B 1 106 ? 7.109 -20.328 4.449 1 94.19 106 ILE B CA 1
ATOM 2168 C C . ILE B 1 106 ? 6.281 -21.172 3.49 1 94.19 106 ILE B C 1
ATOM 2170 O O . ILE B 1 106 ? 5.484 -20.656 2.713 1 94.19 106 ILE B O 1
ATOM 2174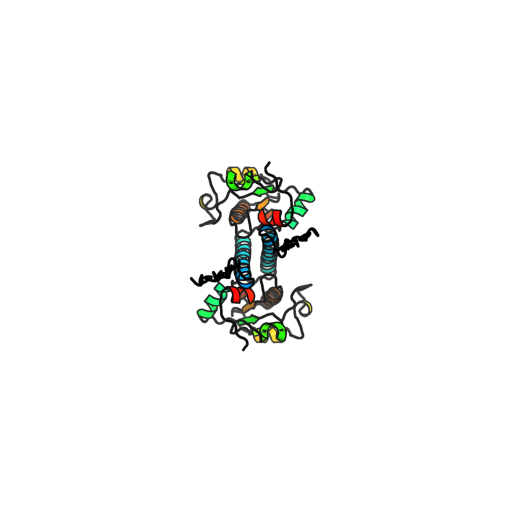 N N . VAL B 1 107 ? 6.301 -22.484 3.576 1 94.5 107 VAL B N 1
ATOM 2175 C CA . VAL B 1 107 ? 5.617 -23.344 2.623 1 94.5 107 VAL B CA 1
ATOM 2176 C C . VAL B 1 107 ? 4.434 -24.031 3.307 1 94.5 107 VAL B C 1
ATOM 2178 O O . VAL B 1 107 ? 4.508 -24.391 4.484 1 94.5 107 VAL B O 1
ATOM 2181 N N . GLU B 1 108 ? 3.424 -24.156 2.551 1 91.75 108 GLU B N 1
ATOM 2182 C CA . GLU B 1 108 ? 2.273 -24.938 2.977 1 91.75 108 GLU B CA 1
ATOM 2183 C C . GLU B 1 108 ? 2.283 -26.328 2.33 1 91.75 108 GLU B C 1
ATOM 2185 O O . GLU B 1 108 ? 2.379 -26.438 1.107 1 91.75 108 GLU B O 1
ATOM 2190 N N . GLY B 1 109 ? 2.125 -27.344 3.125 1 91.12 109 GLY B N 1
ATOM 2191 C CA . GLY B 1 109 ? 2.135 -28.703 2.609 1 91.12 109 GLY B CA 1
ATOM 2192 C C . GLY B 1 109 ? 3.533 -29.25 2.42 1 91.12 109 GLY B C 1
ATOM 2193 O O . GLY B 1 109 ? 4.441 -28.953 3.195 1 91.12 109 GLY B O 1
ATOM 2194 N N . SER B 1 110 ? 3.732 -30.125 1.429 1 90.44 110 SER B N 1
ATOM 2195 C CA . SER B 1 110 ? 4.965 -30.906 1.305 1 90.44 110 SER B CA 1
ATOM 2196 C C . SER B 1 110 ? 5.812 -30.406 0.141 1 90.44 110 SER B C 1
ATOM 2198 O O . SER B 1 110 ? 6.746 -31.078 -0.29 1 90.44 110 SER B O 1
ATOM 2200 N N . GLY B 1 111 ? 5.449 -29.281 -0.397 1 95.62 111 GLY B N 1
ATOM 2201 C CA . GLY B 1 111 ? 6.27 -28.75 -1.475 1 95.62 111 GLY B CA 1
ATOM 2202 C C . GLY B 1 111 ? 7.719 -28.547 -1.076 1 95.62 111 GLY B C 1
ATOM 2203 O O . GLY B 1 111 ? 8.008 -28.141 0.051 1 95.62 111 GLY B O 1
ATOM 2204 N N . THR B 1 112 ? 8.664 -28.781 -2.031 1 97.25 112 THR B N 1
ATOM 2205 C CA . THR B 1 112 ? 10.094 -28.656 -1.752 1 97.25 112 THR B CA 1
ATOM 2206 C C . THR B 1 112 ? 10.695 -27.5 -2.545 1 97.25 112 THR B C 1
ATOM 2208 O O . THR B 1 112 ? 10.133 -27.062 -3.555 1 97.25 112 THR B O 1
ATOM 2211 N N . PRO B 1 113 ? 11.867 -27 -2.055 1 96.88 113 PRO B N 1
ATOM 2212 C CA . PRO B 1 113 ? 12.57 -25.984 -2.834 1 96.88 113 PRO B CA 1
ATOM 2213 C C . PRO B 1 113 ? 12.859 -26.422 -4.266 1 96.88 113 PRO B C 1
ATOM 2215 O O . PRO B 1 113 ? 12.742 -25.625 -5.199 1 96.88 113 PRO B O 1
ATOM 2218 N N . GLU B 1 114 ? 13.18 -27.734 -4.445 1 97.44 114 GLU B N 1
ATOM 2219 C CA . GLU B 1 114 ? 13.5 -28.266 -5.766 1 97.44 114 GLU B CA 1
ATOM 2220 C C .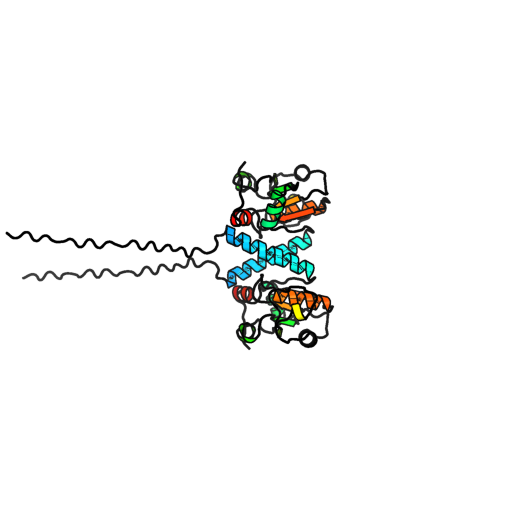 GLU B 1 114 ? 12.289 -28.203 -6.691 1 97.44 114 GLU B C 1
ATOM 2222 O O . GLU B 1 114 ? 12.422 -27.906 -7.879 1 97.44 114 GLU B O 1
ATOM 2227 N N . GLN B 1 115 ? 11.156 -28.469 -6.176 1 98.12 115 GLN B N 1
ATOM 2228 C CA . GLN B 1 115 ? 9.922 -28.422 -6.961 1 98.12 115 GLN B CA 1
ATOM 2229 C C . GLN B 1 115 ? 9.617 -27 -7.426 1 98.12 115 GLN B C 1
ATOM 2231 O O . GLN B 1 115 ? 9.211 -26.797 -8.57 1 98.12 115 GLN B O 1
ATOM 2236 N N . LEU B 1 116 ? 9.789 -26.016 -6.527 1 98.31 116 LEU B N 1
ATOM 2237 C CA . LEU B 1 116 ? 9.547 -24.625 -6.918 1 98.31 116 LEU B CA 1
ATOM 2238 C C . LEU B 1 116 ? 10.562 -24.172 -7.961 1 98.31 116 LEU B C 1
ATOM 2240 O O . LEU B 1 116 ? 10.195 -23.5 -8.938 1 98.31 116 LEU B O 1
ATOM 2244 N N . LEU B 1 117 ? 11.781 -24.547 -7.773 1 98.31 117 LEU B N 1
ATOM 2245 C CA . LEU B 1 117 ? 12.812 -24.188 -8.742 1 98.31 117 LEU B CA 1
ATOM 2246 C C . LEU B 1 117 ? 12.5 -24.766 -10.117 1 98.31 117 LEU B C 1
ATOM 2248 O O . LEU B 1 117 ? 12.734 -24.125 -11.133 1 98.31 117 LEU B O 1
ATOM 2252 N N . ALA B 1 118 ? 11.961 -25.969 -10.125 1 98.44 118 ALA B N 1
ATOM 2253 C CA . ALA B 1 118 ? 11.578 -26.594 -11.391 1 98.44 118 ALA B CA 1
ATOM 2254 C C . ALA B 1 118 ? 10.469 -25.812 -12.078 1 98.44 118 ALA B C 1
ATOM 2256 O O . ALA B 1 118 ? 10.469 -25.672 -13.305 1 98.44 118 ALA B O 1
ATOM 2257 N N . LEU B 1 119 ? 9.539 -25.281 -11.336 1 98.56 119 LEU B N 1
ATOM 2258 C CA . LEU B 1 119 ? 8.445 -24.484 -11.875 1 98.56 119 LEU B CA 1
ATOM 2259 C C . LEU B 1 119 ? 8.969 -23.156 -12.422 1 98.56 119 LEU B C 1
ATOM 2261 O O . LEU B 1 119 ? 8.508 -22.688 -13.461 1 98.56 119 LEU B O 1
ATOM 2265 N N . LEU B 1 120 ? 9.93 -22.531 -11.719 1 98.56 120 LEU B N 1
ATOM 2266 C CA . LEU B 1 120 ? 10.445 -21.219 -12.078 1 98.56 120 LEU B CA 1
ATOM 2267 C C . LEU B 1 120 ? 11.383 -21.328 -13.273 1 98.56 120 LEU B C 1
ATOM 2269 O O . LEU B 1 120 ? 11.484 -20.391 -14.07 1 98.56 120 LEU B O 1
ATOM 2273 N N . GLY B 1 121 ? 12.109 -22.406 -13.359 1 97.75 121 GLY B N 1
ATOM 2274 C CA . GLY B 1 121 ? 13.055 -22.609 -14.445 1 97.75 121 GLY B CA 1
ATOM 2275 C C . GLY B 1 121 ? 14.453 -22.125 -14.109 1 97.75 121 GLY B C 1
ATOM 2276 O O . GLY B 1 121 ? 14.641 -21.359 -13.156 1 97.75 121 GLY B O 1
ATOM 2277 N N . ASP B 1 122 ? 15.398 -22.406 -14.992 1 96.19 122 ASP B N 1
ATOM 2278 C CA . ASP B 1 122 ? 16.812 -22.156 -14.742 1 96.19 122 ASP B CA 1
ATOM 2279 C C . ASP B 1 122 ? 17.219 -20.766 -15.227 1 96.19 122 ASP B C 1
ATOM 2281 O O . ASP B 1 122 ? 18.281 -20.266 -14.859 1 96.19 122 ASP B O 1
ATOM 2285 N N . ASP B 1 123 ? 16.422 -20.234 -16.031 1 97.56 123 ASP B N 1
ATOM 2286 C CA . ASP B 1 123 ? 16.734 -18.891 -16.547 1 97.56 123 ASP B CA 1
ATOM 2287 C C . ASP B 1 123 ? 16.422 -17.828 -15.5 1 97.56 123 ASP B C 1
ATOM 2289 O O . ASP B 1 123 ? 15.273 -17.375 -15.391 1 97.56 123 ASP B O 1
ATOM 2293 N N . LYS B 1 124 ? 17.406 -17.312 -14.844 1 97.94 124 LYS B N 1
ATOM 2294 C CA . LYS B 1 124 ? 17.234 -16.375 -13.742 1 97.94 124 LYS B CA 1
ATOM 2295 C C . LYS B 1 124 ? 16.891 -14.977 -14.266 1 97.94 124 LYS B C 1
ATOM 2297 O O . LYS B 1 124 ? 16.531 -14.086 -13.484 1 97.94 124 LYS B O 1
ATOM 2302 N N . THR B 1 125 ? 16.906 -14.82 -15.547 1 97.81 125 THR B N 1
ATOM 2303 C CA . THR B 1 125 ? 16.609 -13.516 -16.125 1 97.81 125 THR B CA 1
ATOM 2304 C C . THR B 1 125 ? 15.148 -13.422 -16.547 1 97.81 125 THR B C 1
ATOM 2306 O O . THR B 1 125 ? 14.648 -12.336 -16.828 1 97.81 125 THR B O 1
ATOM 2309 N N . ARG B 1 126 ? 14.5 -14.578 -16.578 1 97.19 126 ARG B N 1
ATOM 2310 C CA . ARG B 1 126 ? 13.086 -14.594 -16.938 1 97.19 126 ARG B CA 1
ATOM 2311 C C . ARG B 1 126 ? 12.234 -14.016 -15.812 1 97.19 126 ARG B C 1
ATOM 2313 O O . ARG B 1 126 ? 12.438 -14.336 -14.641 1 97.19 126 ARG B O 1
ATOM 2320 N N . PRO B 1 127 ? 11.242 -13.156 -16.172 1 98.69 127 PRO B N 1
ATOM 2321 C CA . PRO B 1 127 ? 10.375 -12.617 -15.109 1 98.69 127 PRO B CA 1
ATOM 2322 C C . PRO B 1 127 ? 9.523 -13.695 -14.445 1 98.69 127 PRO B C 1
ATOM 2324 O O . PRO B 1 127 ? 8.891 -14.5 -15.133 1 98.69 127 PRO B O 1
ATOM 2327 N N . VAL B 1 128 ? 9.578 -13.648 -13.156 1 98.94 128 VAL B N 1
ATOM 2328 C CA . VAL B 1 128 ? 8.711 -14.531 -12.375 1 98.94 128 VAL B CA 1
ATOM 2329 C C . VAL B 1 128 ? 7.734 -13.703 -11.555 1 98.94 128 VAL B C 1
ATOM 2331 O O . VAL B 1 128 ? 8.102 -12.656 -11.008 1 98.94 128 VAL B O 1
ATOM 2334 N N . VAL B 1 129 ? 6.477 -14.133 -11.539 1 98.94 129 VAL B N 1
ATOM 2335 C CA . VAL B 1 129 ? 5.383 -13.391 -10.922 1 98.94 129 VAL B CA 1
ATOM 2336 C C . VAL B 1 129 ? 4.668 -14.273 -9.898 1 98.94 129 VAL B C 1
ATOM 2338 O O . VAL B 1 129 ? 4.312 -15.414 -10.188 1 98.94 129 VAL B O 1
ATOM 2341 N N . PHE B 1 130 ? 4.5 -13.758 -8.688 1 98.94 130 PHE B N 1
ATOM 2342 C CA . PHE B 1 130 ? 3.777 -14.453 -7.629 1 98.94 130 PHE B CA 1
ATOM 2343 C C . PHE B 1 130 ? 2.504 -13.703 -7.258 1 98.94 130 PHE B C 1
ATOM 2345 O O . PHE B 1 130 ? 2.52 -12.477 -7.109 1 98.94 130 PHE B O 1
ATOM 2352 N N . TYR B 1 131 ? 1.391 -14.414 -7.156 1 98.94 131 TYR B N 1
ATOM 2353 C CA . TYR B 1 131 ? 0.168 -13.789 -6.664 1 98.94 131 TYR B CA 1
ATOM 2354 C C . TYR B 1 131 ? -0.568 -14.719 -5.703 1 98.94 131 TYR B C 1
ATOM 2356 O O . TYR B 1 131 ? -0.282 -15.914 -5.645 1 98.94 131 TYR B O 1
ATOM 2364 N N . CYS B 1 132 ? -1.459 -14.148 -4.867 1 98.56 132 CYS B N 1
ATOM 2365 C CA . CYS B 1 132 ? -2.326 -14.844 -3.922 1 98.56 132 CYS B CA 1
ATOM 2366 C C . CYS B 1 132 ? -3.777 -14.414 -4.098 1 98.56 132 CYS B C 1
ATOM 2368 O O . CYS B 1 132 ? -4.305 -14.422 -5.211 1 98.56 132 CYS B O 1
ATOM 2370 N N . GLY B 1 133 ? -4.461 -14.156 -3.049 1 98.25 133 GLY B N 1
ATOM 2371 C CA . GLY B 1 133 ? -5.879 -13.836 -3.119 1 98.25 133 GLY B CA 1
ATOM 2372 C C . GLY B 1 133 ? -6.152 -12.344 -3.129 1 98.25 133 GLY B C 1
ATOM 2373 O O . GLY B 1 133 ? -7.023 -11.875 -3.867 1 98.25 133 GLY B O 1
ATOM 2374 N N . PHE B 1 134 ? -5.492 -11.656 -2.342 1 98.25 134 PHE B N 1
ATOM 2375 C CA . PHE B 1 134 ? -5.754 -10.242 -2.104 1 98.25 134 PHE B CA 1
ATOM 2376 C C . PHE B 1 134 ? -4.562 -9.578 -1.43 1 98.25 134 PHE B C 1
ATOM 2378 O O . PHE B 1 134 ? -3.594 -10.25 -1.065 1 98.25 134 PHE B O 1
ATOM 2385 N N . VAL B 1 135 ? -4.535 -8.312 -1.286 1 98.56 135 VAL B N 1
ATOM 2386 C CA . VAL B 1 135 ? -3.387 -7.492 -0.909 1 98.56 135 VAL B CA 1
ATOM 2387 C C . VAL B 1 135 ? -2.83 -7.969 0.43 1 98.56 135 VAL B C 1
ATOM 2389 O O . VAL B 1 135 ? -1.612 -8.062 0.605 1 98.56 135 VAL B O 1
ATOM 2392 N N . LYS B 1 136 ? -3.625 -8.367 1.38 1 97.06 136 LYS B N 1
ATOM 2393 C CA . LYS B 1 136 ? -3.188 -8.734 2.723 1 97.06 136 LYS B CA 1
ATOM 2394 C C . LYS B 1 136 ? -2.664 -10.164 2.76 1 97.06 136 LYS B C 1
ATOM 2396 O O . LYS B 1 136 ? -2.152 -10.617 3.785 1 97.06 136 LYS B O 1
ATOM 2401 N N . CYS B 1 137 ? -2.781 -10.867 1.685 1 97.44 137 CYS B N 1
ATOM 2402 C CA . CYS B 1 137 ? -2.379 -12.266 1.668 1 97.44 137 CYS B CA 1
ATOM 2403 C C . CYS B 1 137 ? -0.862 -12.398 1.591 1 97.44 137 CYS B C 1
ATOM 2405 O O . CYS B 1 137 ? -0.257 -12.062 0.571 1 97.44 137 CYS B O 1
ATOM 2407 N N . GLY B 1 138 ? -0.236 -13.023 2.543 1 96.31 138 GLY B N 1
ATOM 2408 C CA . GLY B 1 138 ? 1.21 -13.094 2.68 1 96.31 138 GLY B CA 1
ATOM 2409 C C . GLY B 1 138 ? 1.834 -14.219 1.873 1 96.31 138 GLY B C 1
ATOM 2410 O O . GLY B 1 138 ? 3.057 -14.281 1.729 1 96.31 138 GLY B O 1
ATOM 2411 N N . ARG B 1 139 ? 1.064 -15.102 1.253 1 97.69 139 ARG B N 1
ATOM 2412 C CA . ARG B 1 139 ? 1.605 -16.234 0.508 1 97.69 139 ARG B CA 1
ATOM 2413 C C . ARG B 1 139 ? 2.496 -15.758 -0.637 1 97.69 139 ARG B C 1
ATOM 2415 O O . ARG B 1 139 ? 3.592 -16.281 -0.835 1 97.69 139 ARG B O 1
ATOM 2422 N N . SER B 1 140 ? 1.983 -14.742 -1.388 1 98.38 140 SER B N 1
ATOM 2423 C CA . SER B 1 140 ? 2.727 -14.242 -2.541 1 98.38 140 SER B CA 1
ATOM 2424 C C . SER B 1 140 ? 3.996 -13.516 -2.111 1 98.38 140 SER B C 1
ATOM 2426 O O . SER B 1 140 ? 5 -13.523 -2.828 1 98.38 140 SER B O 1
ATOM 2428 N N . HIS B 1 141 ? 4.004 -12.852 -0.928 1 97.75 141 HIS B N 1
ATOM 2429 C CA . HIS B 1 141 ? 5.227 -12.281 -0.376 1 97.75 141 HIS B CA 1
ATOM 2430 C C . HIS B 1 141 ? 6.281 -13.359 -0.14 1 97.75 141 HIS B C 1
ATOM 2432 O O . HIS B 1 141 ? 7.438 -13.195 -0.54 1 97.75 141 HIS B O 1
ATOM 2438 N N . ASN B 1 142 ? 5.852 -14.445 0.484 1 97.25 142 ASN B N 1
ATOM 2439 C CA . ASN B 1 142 ? 6.781 -15.516 0.822 1 97.25 142 ASN B CA 1
ATOM 2440 C C . ASN B 1 142 ? 7.449 -16.094 -0.423 1 97.25 142 ASN B C 1
ATOM 2442 O O . ASN B 1 142 ? 8.664 -16.281 -0.45 1 97.25 142 ASN B O 1
ATOM 2446 N N . GLY B 1 143 ? 6.672 -16.312 -1.429 1 97.56 143 GLY B N 1
ATOM 2447 C CA . GLY B 1 143 ? 7.219 -16.844 -2.67 1 97.56 143 GLY B CA 1
ATOM 2448 C C . GLY B 1 143 ? 8.164 -15.883 -3.363 1 97.56 143 GLY B C 1
ATOM 2449 O O . GLY B 1 143 ? 9.258 -16.266 -3.779 1 97.56 143 GLY B O 1
ATOM 2450 N N . ALA B 1 144 ? 7.77 -14.625 -3.508 1 98.12 144 ALA B N 1
ATOM 2451 C CA . ALA B 1 144 ? 8.57 -13.617 -4.191 1 98.12 144 ALA B CA 1
ATOM 2452 C C . ALA B 1 144 ? 9.891 -13.383 -3.463 1 98.12 144 ALA B C 1
ATOM 2454 O O . ALA B 1 144 ? 10.953 -13.344 -4.09 1 98.12 144 ALA B O 1
ATOM 2455 N N . ALA B 1 145 ? 9.797 -13.25 -2.154 1 97.25 145 ALA B N 1
ATOM 2456 C CA . ALA B 1 145 ? 11.008 -13.016 -1.364 1 97.25 145 ALA B CA 1
ATOM 2457 C C . ALA B 1 145 ? 11.984 -14.172 -1.49 1 97.25 145 ALA B C 1
ATOM 2459 O O . ALA B 1 145 ? 13.195 -13.961 -1.616 1 97.25 145 ALA B O 1
ATOM 2460 N N . TRP B 1 146 ? 11.469 -15.367 -1.442 1 97.06 146 TRP B N 1
ATOM 2461 C CA . TRP B 1 146 ? 12.32 -16.547 -1.585 1 97.06 146 TRP B CA 1
ATOM 2462 C C . TRP B 1 146 ? 13.008 -16.562 -2.949 1 97.06 146 TRP B C 1
ATOM 2464 O O . TRP B 1 146 ? 14.203 -16.828 -3.047 1 97.06 146 TRP B O 1
ATOM 2474 N N . ALA B 1 147 ? 12.25 -16.25 -4.004 1 97.88 147 ALA B N 1
ATOM 2475 C CA . ALA B 1 147 ? 12.812 -16.25 -5.352 1 97.88 147 ALA B CA 1
ATOM 2476 C C . ALA B 1 147 ? 13.969 -15.25 -5.465 1 97.88 147 ALA B C 1
ATOM 2478 O O . ALA B 1 147 ? 14.961 -15.531 -6.137 1 97.88 147 ALA B O 1
ATOM 2479 N N . VAL B 1 148 ? 13.836 -14.133 -4.816 1 97.88 148 VAL B N 1
ATOM 2480 C CA . VAL B 1 148 ? 14.906 -13.148 -4.805 1 97.88 148 VAL B CA 1
ATOM 2481 C C . VAL B 1 148 ? 16.172 -13.758 -4.195 1 97.88 148 VAL B C 1
ATOM 2483 O O . VAL B 1 148 ? 17.266 -13.609 -4.734 1 97.88 148 VAL B O 1
ATOM 2486 N N . THR B 1 149 ? 16.031 -14.516 -3.127 1 96.81 149 THR B N 1
ATOM 2487 C CA . THR B 1 149 ? 17.172 -15.109 -2.451 1 96.81 149 THR B CA 1
ATOM 2488 C C . THR B 1 149 ? 17.828 -16.188 -3.324 1 96.81 149 THR B C 1
ATOM 2490 O O . THR B 1 149 ? 18.984 -16.547 -3.107 1 96.81 149 THR B O 1
ATOM 2493 N N . GLN B 1 150 ? 17.078 -16.656 -4.289 1 97.06 150 GLN B N 1
ATOM 2494 C CA . GLN B 1 150 ? 17.609 -17.688 -5.176 1 97.06 150 GLN B CA 1
ATOM 2495 C C . GLN B 1 150 ? 18.328 -17.078 -6.375 1 97.06 150 GLN B C 1
ATOM 2497 O O . GLN B 1 150 ? 18.844 -17.797 -7.227 1 97.06 150 GLN B O 1
ATOM 2502 N N . GLY B 1 151 ? 18.266 -15.75 -6.535 1 98.12 151 GLY B N 1
ATOM 2503 C CA . GLY B 1 151 ? 19.047 -15.07 -7.551 1 98.12 151 GLY B CA 1
ATOM 2504 C C . GLY B 1 151 ? 18.25 -14.688 -8.773 1 98.12 151 GLY B C 1
ATOM 2505 O O . GLY B 1 151 ? 18.812 -14.234 -9.773 1 98.12 151 GLY B O 1
ATOM 2506 N N . TYR B 1 152 ? 16.922 -14.867 -8.75 1 98.62 152 TYR B N 1
ATOM 2507 C CA . TYR B 1 152 ? 16.125 -14.398 -9.867 1 98.62 152 TYR B CA 1
ATOM 2508 C C . TYR B 1 152 ? 16.172 -12.875 -9.969 1 98.62 152 TYR B C 1
ATOM 2510 O O . TYR B 1 152 ? 16.078 -12.172 -8.961 1 98.62 152 TYR B O 1
ATOM 2518 N N . GLN B 1 153 ? 16.297 -12.383 -11.172 1 98.56 153 GLN B N 1
ATOM 2519 C CA . GLN B 1 153 ? 16.656 -10.984 -11.352 1 98.56 153 GLN B CA 1
ATOM 2520 C C . GLN B 1 153 ? 15.414 -10.117 -11.547 1 98.56 153 GLN B C 1
ATOM 2522 O O . GLN B 1 153 ? 15.461 -8.898 -11.359 1 98.56 153 GLN B O 1
ATOM 2527 N N . GLN B 1 154 ? 14.344 -10.773 -12.055 1 98.69 154 GLN B N 1
ATOM 2528 C CA . GLN B 1 154 ? 13.078 -10.094 -12.273 1 98.69 154 GLN B CA 1
ATOM 2529 C C . GLN B 1 154 ? 11.945 -10.789 -11.516 1 98.69 154 GLN B C 1
ATOM 2531 O O . GLN B 1 154 ? 11.25 -11.641 -12.078 1 98.69 154 GLN B O 1
ATOM 2536 N N . VAL B 1 155 ? 11.82 -10.375 -10.25 1 98.94 155 VAL B N 1
ATOM 2537 C CA . VAL B 1 155 ? 10.805 -10.977 -9.391 1 98.94 155 VAL B CA 1
ATOM 2538 C C . VAL B 1 155 ? 9.695 -9.961 -9.117 1 98.94 155 VAL B C 1
ATOM 2540 O O . VAL B 1 155 ? 9.969 -8.844 -8.664 1 98.94 155 VAL B O 1
ATOM 2543 N N . TYR B 1 156 ? 8.461 -10.391 -9.43 1 98.94 156 TYR B N 1
ATOM 2544 C CA . TYR B 1 156 ? 7.316 -9.508 -9.242 1 98.94 156 TYR B CA 1
ATOM 2545 C C . TYR B 1 156 ? 6.277 -10.156 -8.336 1 98.94 156 TYR B C 1
ATOM 2547 O O . TYR B 1 156 ? 6.039 -11.367 -8.414 1 98.94 156 TYR B O 1
ATOM 2555 N N . ARG B 1 157 ? 5.691 -9.375 -7.48 1 98.94 157 ARG B N 1
ATOM 2556 C CA . ARG B 1 157 ? 4.488 -9.719 -6.734 1 98.94 157 ARG B CA 1
ATOM 2557 C C . ARG B 1 157 ? 3.283 -8.938 -7.246 1 98.94 157 ARG B C 1
ATOM 2559 O O . ARG B 1 157 ? 3.381 -7.738 -7.504 1 98.94 157 ARG B O 1
ATOM 2566 N N . VAL B 1 158 ? 2.178 -9.578 -7.52 1 98.94 158 VAL B N 1
ATOM 2567 C CA . VAL B 1 158 ? 0.878 -8.984 -7.816 1 98.94 158 VAL B CA 1
ATOM 2568 C C . VAL B 1 158 ? -0.016 -9.055 -6.578 1 98.94 158 VAL B C 1
ATOM 2570 O O . VAL B 1 158 ? -0.729 -10.039 -6.375 1 98.94 158 VAL B O 1
ATOM 2573 N N . PRO B 1 159 ? -0.053 -8.008 -5.84 1 98.88 159 PRO B N 1
ATOM 2574 C CA . PRO B 1 159 ? -0.625 -8.125 -4.496 1 98.88 159 PRO B CA 1
ATOM 2575 C C . PRO B 1 159 ? -2.145 -8.266 -4.512 1 98.88 159 PRO B C 1
ATOM 2577 O O . PRO B 1 159 ? -2.721 -8.906 -3.633 1 98.88 159 PRO B O 1
ATOM 2580 N N . GLY B 1 160 ? -2.842 -7.723 -5.461 1 98.88 160 GLY B N 1
ATOM 2581 C CA . GLY B 1 160 ? -4.293 -7.824 -5.512 1 98.88 160 GLY B CA 1
ATOM 2582 C C . GLY B 1 160 ? -4.781 -9.227 -5.812 1 98.88 160 GLY B C 1
ATOM 2583 O O . GLY B 1 160 ? -5.941 -9.555 -5.555 1 98.88 160 GLY B O 1
ATOM 2584 N N . GLY B 1 161 ? -3.945 -10 -6.496 1 98.81 161 GLY B N 1
ATOM 2585 C CA . GLY B 1 161 ? -4.188 -11.414 -6.711 1 98.81 161 GLY B CA 1
ATOM 2586 C C . GLY B 1 161 ? -5.438 -11.688 -7.527 1 98.81 161 GLY B C 1
ATOM 2587 O O . GLY B 1 161 ? -5.777 -10.922 -8.43 1 98.81 161 GLY B O 1
ATOM 2588 N N . ILE B 1 162 ? -6.031 -12.852 -7.184 1 98.81 162 ILE B N 1
ATOM 2589 C CA . ILE B 1 162 ? -7.164 -13.336 -7.969 1 98.81 162 ILE B CA 1
ATOM 2590 C C . ILE B 1 162 ? -8.375 -12.445 -7.727 1 98.81 162 ILE B C 1
ATOM 2592 O O . ILE B 1 162 ? -9.203 -12.25 -8.625 1 98.81 162 ILE B O 1
ATOM 2596 N N . PHE B 1 163 ? -8.453 -11.805 -6.566 1 98.69 163 PHE B N 1
ATOM 2597 C CA . PHE B 1 163 ? -9.586 -10.938 -6.281 1 98.69 163 PHE B CA 1
ATOM 2598 C C . PHE B 1 163 ? -9.555 -9.695 -7.168 1 98.69 163 PHE B C 1
ATOM 2600 O O . PHE B 1 163 ? -10.547 -9.375 -7.824 1 98.69 163 PHE B O 1
ATOM 2607 N N . ALA B 1 164 ? -8.445 -9.031 -7.18 1 98.88 164 ALA B N 1
ATOM 2608 C CA . ALA B 1 164 ? -8.336 -7.848 -8.023 1 98.88 164 ALA B CA 1
ATOM 2609 C C . ALA B 1 164 ? -8.438 -8.211 -9.5 1 98.88 164 ALA B C 1
ATOM 2611 O O . ALA B 1 164 ? -8.984 -7.449 -10.297 1 98.88 164 ALA B O 1
ATOM 2612 N N . TRP B 1 165 ? -7.879 -9.406 -9.875 1 98.94 165 TRP B N 1
ATOM 2613 C CA . TRP B 1 165 ? -7.984 -9.898 -11.242 1 98.94 165 TRP B CA 1
ATOM 2614 C C . TRP B 1 165 ? -9.445 -9.992 -11.672 1 98.94 165 TRP B C 1
ATOM 2616 O O . TRP B 1 165 ? -9.82 -9.461 -12.727 1 98.94 165 TRP B O 1
ATOM 2626 N N . LYS B 1 166 ? -10.227 -10.562 -10.859 1 98.5 166 LYS B N 1
ATOM 2627 C CA . LYS B 1 166 ? -11.656 -10.688 -11.117 1 98.5 166 LYS B CA 1
ATOM 2628 C C . LYS B 1 166 ? -12.344 -9.32 -11.102 1 98.5 166 LYS B C 1
ATOM 2630 O O . LYS B 1 166 ? -13.227 -9.055 -11.914 1 98.5 166 LYS B O 1
ATOM 2635 N N . GLY B 1 167 ? -11.945 -8.484 -10.18 1 98.38 167 GLY B N 1
ATOM 2636 C CA . GLY B 1 167 ? -12.516 -7.148 -10.07 1 98.38 167 GLY B CA 1
ATOM 2637 C C . GLY B 1 167 ? -12.273 -6.293 -11.297 1 98.38 167 GLY B C 1
ATOM 2638 O O . GLY B 1 167 ? -13.039 -5.371 -11.578 1 98.38 167 GLY B O 1
ATOM 2639 N N . ALA B 1 168 ? -11.195 -6.594 -12.008 1 98.5 168 ALA B N 1
ATOM 2640 C CA . ALA B 1 168 ? -10.852 -5.871 -13.227 1 98.5 168 ALA B CA 1
ATOM 2641 C C . ALA B 1 168 ? -11.547 -6.477 -14.438 1 98.5 168 ALA B C 1
ATOM 2643 O O . ALA B 1 168 ? -11.422 -5.969 -15.555 1 98.5 168 ALA B O 1
ATOM 2644 N N . GLY B 1 169 ? -12.242 -7.523 -14.164 1 98.19 169 GLY B N 1
ATOM 2645 C CA . GLY B 1 169 ? -13.008 -8.156 -15.227 1 98.19 169 GLY B CA 1
ATOM 2646 C C . GLY B 1 169 ? -12.156 -9.047 -16.125 1 98.19 169 GLY B C 1
ATOM 2647 O O . GLY B 1 169 ? -12.531 -9.32 -17.266 1 98.19 169 GLY B O 1
ATOM 2648 N N . TYR B 1 170 ? -11.008 -9.484 -15.672 1 98.62 170 TYR B N 1
ATOM 2649 C CA . TYR B 1 170 ? -10.125 -10.32 -16.484 1 98.62 170 TYR B CA 1
ATOM 2650 C C . TYR B 1 170 ? -10.508 -11.789 -16.359 1 98.62 170 TYR B C 1
ATOM 2652 O O . TYR B 1 170 ? -11.055 -12.219 -15.344 1 98.62 170 TYR B O 1
ATOM 2660 N N . PRO B 1 171 ? -10.219 -12.578 -17.312 1 97.88 171 PRO B N 1
ATOM 2661 C CA . PRO B 1 171 ? -10.672 -13.969 -17.328 1 97.88 171 PRO B CA 1
ATOM 2662 C C . PRO B 1 171 ? -9.867 -14.859 -16.375 1 97.88 171 PRO B C 1
ATOM 2664 O O . PRO B 1 171 ? -8.656 -14.664 -16.219 1 97.88 171 PRO B O 1
ATOM 2667 N N . VAL B 1 172 ? -10.578 -15.805 -15.773 1 98.31 172 VAL B N 1
ATOM 2668 C CA . VAL B 1 172 ? -9.969 -16.859 -14.969 1 98.31 172 VAL B CA 1
ATOM 2669 C C . VAL B 1 172 ? -10.281 -18.219 -15.586 1 98.31 172 VAL B C 1
ATOM 2671 O O . VAL B 1 172 ? -11.117 -18.328 -16.484 1 98.31 172 VAL B O 1
ATOM 2674 N N . THR B 1 173 ? -9.5 -19.234 -15.133 1 97.5 173 THR B N 1
ATOM 2675 C CA . THR B 1 173 ? -9.719 -20.578 -15.656 1 97.5 173 THR B CA 1
ATOM 2676 C C . THR B 1 173 ? -9.609 -21.609 -14.539 1 97.5 173 THR B C 1
ATOM 2678 O O . THR B 1 173 ? -8.992 -21.344 -13.5 1 97.5 173 THR B O 1
ATOM 2681 N N . ALA B 1 174 ? -10.258 -22.734 -14.742 1 93.31 174 ALA B N 1
ATOM 2682 C CA . ALA B 1 174 ? -10.164 -23.859 -13.812 1 93.31 174 ALA B CA 1
ATOM 2683 C C . ALA B 1 174 ? -9.406 -25.031 -14.438 1 93.31 174 ALA B C 1
ATOM 2685 O O . ALA B 1 174 ? -9.398 -26.141 -13.891 1 93.31 174 ALA B O 1
ATOM 2686 N N . GLU B 1 175 ? -8.875 -24.781 -15.586 1 84.75 175 GLU B N 1
ATOM 2687 C CA . GLU B 1 175 ? -8.18 -25.859 -16.281 1 84.75 175 GLU B CA 1
ATOM 2688 C C . GLU B 1 175 ? -6.871 -26.219 -15.586 1 84.75 175 GLU B C 1
ATOM 2690 O O . GLU B 1 175 ? -6.242 -25.359 -14.961 1 84.75 175 GLU B O 1
#

InterPro domains:
  IPR001763 Rhodanese-like domain [PF00581] (54-167)
  IPR001763 Rhodanese-like domain [PS50206] (64-174)
  IPR001763 Rhodanese-like domain [SM00450] (54-171)
  IPR036873 Rhodanese-like domain superfamily [G3DSA:3.40.250.10] (30-175)
  IPR036873 Rhodanese-like domain superfamily [SSF52821] (50-174)

Secondary structure (DSSP, 8-state):
--------------------------HHHHHHHHHHHHHHHHHHHHHHT-EE--HHHHHHHHHTT---EEEE-S-IIIIITT-EETT-EE--B-SS-SSTT-HHHHB-TT--HHHHHHHH-S-TTS-EEEE-SSTT-THHHHHHHHHHHTT-SSEEEETTHHHHHHHTT--EE--/--------------------------HHHHHHHHHHHHHHHHHHHHHHT-EE--HHHHHHHHHTT---EEEE-S-IIIIITT-EETT-EE--B-SS-SSTT-HHHHB-TT--HHHHHHHH-S-TTS-EEEE-SSTT-THHHHHHHHHHHTT-SSEEEETTHHHHHHHTT--EE--

Foldseek 3Di:
DPPPPPPPPPPPPPPPPPPPVVDPDDPVSVVVVVVVLVVVLVVLCVVLVAAEDALVRVVVCVVVVADEAEEEADDVPPPQLVKFAPNYHYFHWDQDFPDLPDPVRTGDDDDDPVNVCVSRDDPLAHAYEYEYAASSGCRSSSVQSVSVVVPRDHGYYHRGGPVVCVVVVHDIDND/DDDPPPPPPPPPPPPPPPCPVVDPDDPVSVVVVVVVLVVVLVVLCVVLVAAEDALVRVVVCVVVVADEAEEEADDVPPPQLVKFAPNYHYFHWDQDFPDLPDPVRTGDDDDDPVNVCVSRDDPLAHAYEYEYAASSGCRSSSVQSVSVVVRRDHGYYHRGGPVVCVVVVHDIDND